Protein AF-A0A3E3E560-F1 (afdb_monomer)

Radius of gyration: 29.89 Å; Cα contacts (8 Å, |Δi|>4): 236; chains: 1; bounding box: 80×62×81 Å

Foldseek 3Di:
DDDDDDDDDDDDDDDDDDDDDDDDDDDPPPPPPPPPPDVVVPDPPWPWDKDKDFLVQEDEDPLQPDDDDPVLLQVLLVVCLVPNDPDAFEWEFDCPVVPNHGIYGLGDVSNSSSQVVCVVVVSHPRIHIHTYGYDQPDPLSSLVSSCVNCLPPDDDLVRLLSLLVSLVVNQVVCVVVVNHDPDDSLCVSCVSNVHHSVVNCCSVVVVPPPPDDDDPCPPQDVVNVVVVLVVVLVVLVVVLVVCVVVVHDSPVSVVVSVVSVPDDD

Structure (mmCIF, N/CA/C/O backbone):
data_AF-A0A3E3E560-F1
#
_entry.id   AF-A0A3E3E560-F1
#
loop_
_atom_site.group_PDB
_atom_site.id
_atom_site.type_symbol
_atom_site.label_atom_id
_atom_site.label_alt_id
_atom_site.label_comp_id
_atom_site.label_asym_id
_atom_site.label_entity_id
_atom_site.label_seq_id
_atom_site.pdbx_PDB_ins_code
_atom_site.Cartn_x
_atom_site.Cartn_y
_atom_site.Cartn_z
_atom_site.occupancy
_atom_site.B_iso_or_equiv
_atom_site.auth_seq_id
_atom_site.auth_comp_id
_atom_site.auth_asym_id
_atom_site.auth_atom_id
_atom_site.pdbx_PDB_model_num
ATOM 1 N N . MET A 1 1 ? -58.556 -25.669 -8.748 1.00 36.19 1 MET A N 1
ATOM 2 C CA . MET A 1 1 ? -57.793 -26.121 -9.934 1.00 36.19 1 MET A CA 1
ATOM 3 C C . MET A 1 1 ? -56.713 -25.068 -10.170 1.00 36.19 1 MET A C 1
ATOM 5 O O . MET A 1 1 ? -57.082 -23.922 -10.360 1.00 36.19 1 MET A O 1
ATOM 9 N N . GLN A 1 2 ? -55.494 -25.299 -9.657 1.00 31.42 2 GLN A N 1
ATOM 10 C CA . GLN A 1 2 ? -54.267 -25.603 -10.438 1.00 31.42 2 GLN A CA 1
ATOM 11 C C . GLN A 1 2 ? -53.987 -24.549 -11.530 1.00 31.42 2 GLN A C 1
ATOM 13 O O . GLN A 1 2 ? -54.843 -24.354 -12.377 1.00 31.42 2 GLN A O 1
ATOM 18 N N . GLY A 1 3 ? -52.856 -23.848 -11.630 1.00 30.12 3 GLY A N 1
ATOM 19 C CA . GLY A 1 3 ? -51.578 -23.794 -10.908 1.00 30.12 3 GLY A CA 1
ATOM 20 C C . GLY A 1 3 ? -50.850 -22.502 -11.348 1.00 30.12 3 GLY A C 1
ATOM 21 O O . GLY A 1 3 ? -51.147 -21.953 -12.403 1.00 30.12 3 GLY A O 1
ATOM 22 N N . SER A 1 4 ? -50.077 -21.865 -10.468 1.00 31.48 4 SER A N 1
ATOM 23 C CA . SER A 1 4 ? -48.600 -21.894 -10.483 1.00 31.48 4 SER A CA 1
ATOM 24 C C . SER A 1 4 ? -47.954 -21.154 -11.667 1.00 31.48 4 SER A C 1
ATOM 26 O O . SER A 1 4 ? -47.585 -21.753 -12.673 1.00 31.48 4 SER A O 1
ATOM 28 N N . THR A 1 5 ? -47.748 -19.846 -11.502 1.00 33.00 5 THR A N 1
ATOM 29 C CA . THR A 1 5 ? -46.935 -18.991 -12.380 1.00 33.00 5 THR A CA 1
ATOM 30 C C . THR A 1 5 ? -45.463 -19.101 -11.970 1.00 33.00 5 THR A C 1
ATOM 32 O O . THR A 1 5 ? -45.086 -18.655 -10.889 1.00 33.00 5 THR A O 1
ATOM 35 N N . SER A 1 6 ? -44.624 -19.703 -12.817 1.00 34.69 6 SER A N 1
ATOM 36 C CA . SER A 1 6 ? -43.163 -19.715 -12.663 1.00 34.69 6 SER A CA 1
ATOM 37 C C . SER A 1 6 ? -42.538 -18.885 -13.784 1.00 34.69 6 SER A C 1
ATOM 39 O O . SER A 1 6 ? -42.663 -19.213 -14.962 1.00 34.69 6 SER A O 1
ATOM 41 N N . LEU A 1 7 ? -41.909 -17.771 -13.405 1.00 31.75 7 LEU A N 1
ATOM 42 C CA . LEU A 1 7 ? -41.093 -16.916 -14.264 1.00 31.75 7 LEU A CA 1
ATOM 43 C C . LEU A 1 7 ? -39.698 -17.539 -14.376 1.00 31.75 7 LEU A C 1
ATOM 45 O O . LEU A 1 7 ? -38.938 -17.523 -13.409 1.00 31.75 7 LEU A O 1
ATOM 49 N N . HIS A 1 8 ? -39.360 -18.075 -15.550 1.00 32.44 8 HIS A N 1
ATOM 50 C CA . HIS A 1 8 ? -38.025 -18.594 -15.836 1.00 32.44 8 HIS A CA 1
ATOM 51 C C . HIS A 1 8 ? -37.263 -17.661 -16.788 1.00 32.44 8 HIS A C 1
ATOM 53 O O . HIS A 1 8 ? -37.732 -17.321 -17.873 1.00 32.44 8 HIS A O 1
ATOM 59 N N . LEU A 1 9 ? -36.073 -17.266 -16.327 1.00 30.25 9 LEU A N 1
ATOM 60 C CA . LEU A 1 9 ? -35.008 -16.520 -17.001 1.00 30.25 9 LEU A CA 1
ATOM 61 C C . LEU A 1 9 ? -34.819 -16.861 -18.493 1.00 30.25 9 LEU A C 1
ATOM 63 O O . LEU A 1 9 ? -34.522 -18.002 -18.847 1.00 30.25 9 LEU A O 1
ATOM 67 N N . ALA A 1 10 ? -34.816 -15.829 -19.339 1.00 30.22 10 ALA A N 1
ATOM 68 C CA . ALA A 1 10 ? -34.294 -15.887 -20.701 1.00 30.22 10 ALA A CA 1
ATOM 69 C C . ALA A 1 10 ? -32.760 -15.715 -20.701 1.00 30.22 10 ALA A C 1
ATOM 71 O O . ALA A 1 10 ? -32.241 -14.602 -20.627 1.00 30.22 10 ALA A O 1
ATOM 72 N N . SER A 1 11 ? -32.025 -16.826 -20.807 1.00 30.39 11 SER A N 1
ATOM 73 C CA . SER A 1 11 ? -30.596 -16.844 -21.148 1.00 30.39 11 SER A CA 1
ATOM 74 C C . SER A 1 11 ? -30.445 -16.880 -22.672 1.00 30.39 11 SER A C 1
ATOM 76 O O . SER A 1 11 ? -30.772 -17.876 -23.317 1.00 30.39 11 SER A O 1
ATOM 78 N N . HIS A 1 12 ? -29.964 -15.783 -23.260 1.00 32.25 12 HIS A N 1
ATOM 79 C CA . HIS A 1 12 ? -29.614 -15.707 -24.678 1.00 32.25 12 HIS A CA 1
ATOM 80 C C . HIS A 1 12 ? -28.293 -16.450 -24.931 1.00 32.25 12 HIS A C 1
ATOM 82 O O . HIS A 1 12 ? -27.208 -15.922 -24.694 1.00 32.25 12 HIS A O 1
ATOM 88 N N . LYS A 1 13 ? -28.386 -17.688 -25.431 1.00 33.06 13 LYS A N 1
ATOM 89 C CA . LYS A 1 13 ? -27.266 -18.415 -26.043 1.00 33.06 13 LYS A CA 1
ATOM 90 C C . LYS A 1 13 ? -27.151 -18.023 -27.516 1.00 33.06 13 LYS A C 1
ATOM 92 O O . LYS A 1 13 ? -28.025 -18.354 -28.313 1.00 33.06 13 LYS A O 1
ATOM 97 N N . TYR A 1 14 ? -26.051 -17.368 -27.876 1.00 27.47 14 TYR A N 1
ATOM 98 C CA . TYR A 1 14 ? -25.636 -17.213 -29.268 1.00 27.47 14 TYR A CA 1
ATOM 99 C C . TYR A 1 14 ? -25.258 -18.582 -29.846 1.00 27.47 14 TYR A C 1
ATOM 101 O O . TYR A 1 14 ? -24.390 -19.284 -29.329 1.00 27.47 14 TYR A O 1
ATOM 109 N N . ARG A 1 15 ? -25.958 -18.955 -30.917 1.00 28.66 15 ARG A N 1
ATOM 110 C CA . ARG A 1 15 ? -25.762 -20.151 -31.735 1.00 28.66 15 ARG A CA 1
ATOM 111 C C . ARG A 1 15 ? -25.060 -19.679 -33.008 1.00 28.66 15 ARG A C 1
ATOM 113 O O . ARG A 1 15 ? -25.686 -19.001 -33.814 1.00 28.66 15 ARG A O 1
ATOM 120 N N . VAL A 1 16 ? -23.774 -19.984 -33.165 1.00 32.62 16 VAL A N 1
ATOM 121 C CA . VAL A 1 16 ? -23.055 -19.775 -34.432 1.00 32.62 16 VAL A CA 1
ATOM 122 C C . VAL A 1 16 ? -22.823 -21.139 -35.071 1.00 32.62 16 VAL A C 1
ATOM 124 O O . VAL A 1 16 ? -22.370 -22.078 -34.418 1.00 32.62 16 VAL A O 1
ATOM 127 N N . LEU A 1 17 ? -23.253 -21.224 -36.327 1.00 30.61 17 LEU A N 1
ATOM 128 C CA . LEU A 1 17 ? -23.270 -22.385 -37.210 1.00 30.61 17 LEU A CA 1
ATOM 129 C C . LEU A 1 17 ? -21.846 -22.847 -37.557 1.00 30.61 17 LEU A C 1
ATOM 131 O O . LEU A 1 17 ? -20.961 -22.020 -37.765 1.00 30.61 17 LEU A O 1
ATOM 135 N N . ILE A 1 18 ? -21.654 -24.167 -37.642 1.00 30.58 18 ILE A N 1
ATOM 136 C CA . ILE A 1 18 ? -20.448 -24.812 -38.171 1.00 30.58 18 ILE A CA 1
ATOM 137 C C . ILE A 1 18 ? -20.821 -25.491 -39.493 1.00 30.58 18 ILE A C 1
ATOM 139 O O . ILE A 1 18 ? -21.517 -26.500 -39.494 1.00 30.58 18 ILE A O 1
ATOM 143 N N . GLU A 1 19 ? -20.292 -24.955 -40.585 1.00 30.78 19 GLU A N 1
ATOM 144 C CA . GLU A 1 19 ? -19.936 -25.641 -41.833 1.00 30.78 19 GLU A CA 1
ATOM 145 C C . GLU A 1 19 ? -18.496 -25.149 -42.085 1.00 30.78 19 GLU A C 1
ATOM 147 O O . GLU A 1 19 ? -18.230 -23.961 -41.945 1.00 30.78 19 GLU A O 1
ATOM 152 N N . GLY A 1 20 ? -17.441 -25.931 -42.281 1.00 28.14 20 GLY A N 1
ATOM 153 C CA . GLY A 1 20 ? -17.294 -27.227 -42.908 1.00 28.14 20 GLY A CA 1
ATOM 154 C C . GLY A 1 20 ? -16.193 -27.042 -43.949 1.00 28.14 20 GLY A C 1
ATOM 155 O O . GLY A 1 20 ? -16.509 -26.738 -45.084 1.00 28.14 20 GLY A O 1
ATOM 156 N N . GLU A 1 21 ? -14.914 -27.173 -43.579 1.00 31.19 21 GLU A N 1
ATOM 157 C CA . GLU A 1 21 ? -13.844 -27.388 -44.563 1.00 31.19 21 GLU A CA 1
ATOM 158 C C . GLU A 1 21 ? -12.616 -28.056 -43.928 1.00 31.19 21 GLU A C 1
ATOM 160 O O . GLU A 1 21 ? -12.136 -27.694 -42.852 1.00 31.19 21 GLU A O 1
ATOM 165 N N . ALA A 1 22 ? -12.172 -29.117 -44.594 1.00 31.83 22 ALA A N 1
ATOM 166 C CA . ALA A 1 22 ? -11.213 -30.093 -44.120 1.00 31.83 22 ALA A CA 1
ATOM 167 C C . ALA A 1 22 ? -9.766 -29.689 -44.432 1.00 31.83 22 ALA A C 1
ATOM 169 O O . ALA A 1 22 ? -9.456 -29.179 -45.503 1.00 31.83 22 ALA A O 1
ATOM 170 N N . GLY A 1 23 ? -8.859 -30.063 -43.526 1.00 33.84 23 GLY A N 1
ATOM 171 C CA . GLY A 1 23 ? -7.457 -30.308 -43.859 1.00 33.84 23 GLY A CA 1
ATOM 172 C C . GLY A 1 23 ? -6.477 -29.192 -43.508 1.00 33.84 23 GLY A C 1
ATOM 173 O O . GLY A 1 23 ? -6.061 -28.433 -44.374 1.00 33.84 23 GLY A O 1
ATOM 174 N N . LYS A 1 24 ? -5.986 -29.192 -42.261 1.00 35.19 24 LYS A N 1
ATOM 175 C CA . LYS A 1 24 ? -4.609 -28.797 -41.901 1.00 35.19 24 LYS A CA 1
ATOM 176 C C . LYS A 1 24 ? -4.242 -29.390 -40.533 1.00 35.19 24 LYS A C 1
ATOM 178 O O . LYS A 1 24 ? -5.003 -29.299 -39.577 1.00 35.19 24 LYS A O 1
ATOM 183 N N . LYS A 1 25 ? -3.087 -30.065 -40.483 1.00 33.38 25 LYS A N 1
ATOM 184 C CA . LYS A 1 25 ? -2.516 -30.772 -39.318 1.00 33.38 25 LYS A CA 1
ATOM 185 C C . LYS A 1 25 ? -2.401 -29.844 -38.092 1.00 33.38 25 LYS A C 1
ATOM 187 O O . LYS A 1 25 ? -2.046 -28.680 -38.279 1.00 33.38 25 LYS A O 1
ATOM 192 N N . PRO A 1 26 ? -2.603 -30.336 -36.854 1.00 32.12 26 PRO A N 1
ATOM 193 C CA . PRO A 1 26 ? -2.492 -29.494 -35.670 1.00 32.12 26 PRO A CA 1
ATOM 194 C C . PRO A 1 26 ? -1.026 -29.107 -35.440 1.00 32.12 26 PRO A C 1
ATOM 196 O O . PRO A 1 26 ? -0.176 -29.946 -35.139 1.00 32.12 26 PRO A O 1
ATOM 199 N N . GLN A 1 27 ? -0.724 -27.818 -35.602 1.00 32.56 27 GLN A N 1
ATOM 200 C CA . GLN A 1 27 ? 0.513 -27.233 -35.103 1.00 32.56 27 GLN A CA 1
ATOM 201 C C . GLN A 1 27 ? 0.431 -27.156 -33.579 1.00 32.56 27 GLN A C 1
ATOM 203 O O . GLN A 1 27 ? -0.545 -26.683 -33.002 1.00 32.56 27 GLN A O 1
ATOM 208 N N . ASN A 1 28 ? 1.480 -27.663 -32.944 1.00 30.98 28 ASN A N 1
ATOM 209 C CA . ASN A 1 28 ? 1.675 -27.722 -31.507 1.00 30.98 28 ASN A CA 1
ATOM 210 C C . ASN A 1 28 ? 1.868 -26.294 -30.963 1.00 30.98 28 ASN A C 1
ATOM 212 O O . ASN A 1 28 ? 2.991 -25.796 -30.864 1.00 30.98 28 ASN A O 1
ATOM 216 N N . ILE A 1 29 ? 0.763 -25.602 -30.675 1.00 34.56 29 ILE A N 1
ATOM 217 C CA . ILE A 1 29 ? 0.784 -24.318 -29.976 1.00 34.56 29 ILE A CA 1
ATOM 218 C C . ILE A 1 29 ? 1.111 -24.635 -28.520 1.00 34.56 29 ILE A C 1
ATOM 220 O O . ILE A 1 29 ? 0.240 -24.963 -27.718 1.00 34.56 29 ILE A O 1
ATOM 224 N N . LYS A 1 30 ? 2.403 -24.557 -28.187 1.00 32.31 30 LYS A N 1
ATOM 225 C CA . LYS A 1 30 ? 2.855 -24.435 -26.803 1.00 32.31 30 LYS A CA 1
ATOM 226 C C . LYS A 1 30 ? 2.217 -23.175 -26.235 1.00 32.31 30 LYS A C 1
ATOM 228 O O . LYS A 1 30 ? 2.699 -22.066 -26.462 1.00 32.31 30 LYS A O 1
ATOM 233 N N . GLU A 1 31 ? 1.120 -23.369 -25.520 1.00 30.44 31 GLU A N 1
ATOM 234 C CA . GLU A 1 31 ? 0.512 -22.389 -24.641 1.00 30.44 31 GLU A CA 1
ATOM 235 C C . GLU A 1 31 ? 1.613 -21.935 -23.670 1.00 30.44 31 GLU A C 1
ATOM 237 O O . GLU A 1 31 ? 1.960 -22.628 -22.712 1.00 30.44 31 GLU A O 1
ATOM 242 N N . LYS A 1 32 ? 2.254 -20.794 -23.960 1.00 35.16 32 LYS A N 1
ATOM 243 C CA . LYS A 1 32 ? 3.094 -20.089 -22.991 1.00 35.16 32 LYS A CA 1
ATOM 244 C C . LYS A 1 32 ? 2.152 -19.583 -21.904 1.00 35.16 32 LYS A C 1
ATOM 246 O O . LYS A 1 32 ? 1.764 -18.418 -21.889 1.00 35.16 32 LYS A O 1
ATOM 251 N N . ARG A 1 33 ? 1.781 -20.473 -20.985 1.00 33.19 33 ARG A N 1
ATOM 252 C CA . ARG A 1 33 ? 1.324 -20.090 -19.657 1.00 33.19 33 ARG A CA 1
ATOM 253 C C . ARG A 1 33 ? 2.495 -19.363 -19.019 1.00 33.19 33 ARG A C 1
ATOM 255 O O . ARG A 1 33 ? 3.418 -19.983 -18.500 1.00 33.19 33 ARG A O 1
ATOM 262 N N . THR A 1 34 ? 2.491 -18.039 -19.115 1.00 32.12 34 THR A N 1
ATOM 263 C CA . THR A 1 34 ? 3.270 -17.197 -18.217 1.00 32.12 34 THR A CA 1
ATOM 264 C C . THR A 1 34 ? 2.763 -17.516 -16.823 1.00 32.12 34 THR A C 1
ATOM 266 O O . THR A 1 34 ? 1.714 -17.030 -16.402 1.00 32.12 34 THR A O 1
ATOM 269 N N . ILE A 1 35 ? 3.472 -18.404 -16.133 1.00 36.09 35 ILE A N 1
ATOM 270 C CA . ILE A 1 35 ? 3.228 -18.684 -14.731 1.00 36.09 35 ILE A CA 1
ATOM 271 C C . ILE A 1 35 ? 3.605 -17.390 -14.009 1.00 36.09 35 ILE A C 1
ATOM 273 O O . ILE A 1 35 ? 4.781 -17.114 -13.777 1.00 36.09 35 ILE A O 1
ATOM 277 N N . LYS A 1 36 ? 2.612 -16.546 -13.710 1.00 40.94 36 LYS A N 1
ATOM 278 C CA . LYS A 1 36 ? 2.740 -15.493 -12.700 1.00 40.94 36 LYS A CA 1
ATOM 279 C C . LYS A 1 36 ? 2.909 -16.195 -11.350 1.00 40.94 36 LYS A C 1
ATOM 281 O O . LYS A 1 36 ? 1.967 -16.293 -10.577 1.00 40.94 36 LYS A O 1
ATOM 286 N N . MET A 1 37 ? 4.105 -16.714 -11.084 1.00 37.06 37 MET A N 1
ATOM 287 C CA . MET A 1 37 ? 4.515 -17.070 -9.732 1.00 37.06 37 MET A CA 1
ATOM 288 C C . MET A 1 37 ? 4.760 -15.749 -9.003 1.00 37.06 37 MET A C 1
ATOM 290 O O . MET A 1 37 ? 5.830 -15.153 -9.129 1.00 37.06 37 MET A O 1
ATOM 294 N N . SER A 1 38 ? 3.755 -15.241 -8.289 1.00 46.94 38 SER A N 1
ATOM 295 C CA . SER A 1 38 ? 4.063 -14.398 -7.137 1.00 46.94 38 SER A CA 1
ATOM 296 C C . SER A 1 38 ? 4.619 -15.316 -6.047 1.00 46.94 38 SER A C 1
ATOM 298 O O . SER A 1 38 ? 4.190 -16.465 -5.920 1.00 46.94 38 SER A O 1
ATOM 300 N N . LEU A 1 39 ? 5.581 -14.827 -5.264 1.00 42.56 39 LEU A N 1
ATOM 301 C CA . LEU A 1 39 ? 6.088 -15.548 -4.094 1.00 42.56 39 LEU A CA 1
ATOM 302 C C . LEU A 1 39 ? 4.939 -15.884 -3.115 1.00 42.56 39 LEU A C 1
ATOM 304 O O . LEU A 1 39 ? 4.969 -16.927 -2.463 1.00 42.56 39 LEU A O 1
ATOM 308 N N . LEU A 1 40 ? 3.872 -15.072 -3.117 1.00 45.28 40 LEU A N 1
ATOM 309 C CA . LEU A 1 40 ? 2.645 -15.299 -2.353 1.00 45.28 40 LEU A CA 1
ATOM 310 C C . LEU A 1 40 ? 1.845 -16.542 -2.771 1.00 45.28 40 LEU A C 1
ATOM 312 O O . LEU A 1 40 ? 1.181 -17.115 -1.916 1.00 45.28 40 LEU A O 1
ATOM 316 N N . SER A 1 41 ? 1.910 -17.016 -4.023 1.00 40.62 41 SER A N 1
ATOM 317 C CA . SER A 1 41 ? 1.235 -18.280 -4.385 1.00 40.62 41 SER A CA 1
ATOM 318 C C . SER A 1 41 ? 1.848 -19.503 -3.694 1.00 40.62 41 SER A C 1
ATOM 320 O O . SER A 1 41 ? 1.237 -20.567 -3.705 1.00 40.62 41 SER A O 1
ATOM 322 N N . SER A 1 42 ? 3.040 -19.361 -3.101 1.00 37.03 42 SER A N 1
ATOM 323 C CA . SER A 1 42 ? 3.723 -20.423 -2.354 1.00 37.03 42 SER A CA 1
ATOM 324 C C . SER A 1 42 ? 3.640 -20.283 -0.832 1.00 37.03 42 SER A C 1
ATOM 326 O O . SER A 1 42 ? 4.146 -21.152 -0.126 1.00 37.03 42 SER A O 1
ATOM 328 N N . MET A 1 43 ? 2.992 -19.235 -0.313 1.00 42.84 43 MET A N 1
ATOM 329 C CA . MET A 1 43 ? 2.706 -19.154 1.117 1.00 42.84 43 MET A CA 1
ATOM 330 C C . MET A 1 43 ? 1.436 -19.949 1.402 1.00 42.84 43 MET A C 1
ATOM 332 O O . MET A 1 43 ? 0.410 -19.756 0.749 1.00 42.84 43 MET A O 1
ATOM 336 N N . SER A 1 44 ? 1.543 -20.893 2.339 1.00 44.34 44 SER A N 1
ATOM 337 C CA . SER A 1 44 ? 0.436 -21.672 2.888 1.00 44.34 44 SER A CA 1
ATOM 338 C C . SER A 1 44 ? -0.804 -20.807 3.053 1.00 44.34 44 SER A C 1
ATOM 340 O O . SER A 1 44 ? -0.688 -19.657 3.461 1.00 44.34 44 SER A O 1
ATOM 342 N N . SER A 1 45 ? -1.979 -21.363 2.768 1.00 48.38 45 SER A N 1
ATOM 343 C CA . SER A 1 45 ? -3.282 -20.777 3.078 1.00 48.38 45 SER A CA 1
ATOM 344 C C . SER A 1 45 ? -3.364 -20.394 4.561 1.00 48.38 45 SER A C 1
ATOM 346 O O . SER A 1 45 ? -3.815 -21.183 5.391 1.00 48.38 45 SER A O 1
ATOM 348 N N . GLY A 1 46 ? -2.862 -19.201 4.877 1.00 55.97 46 GLY A N 1
ATOM 349 C CA . GLY A 1 46 ? -2.860 -18.606 6.199 1.00 55.97 46 GLY A CA 1
ATOM 350 C C . GLY A 1 46 ? -4.280 -18.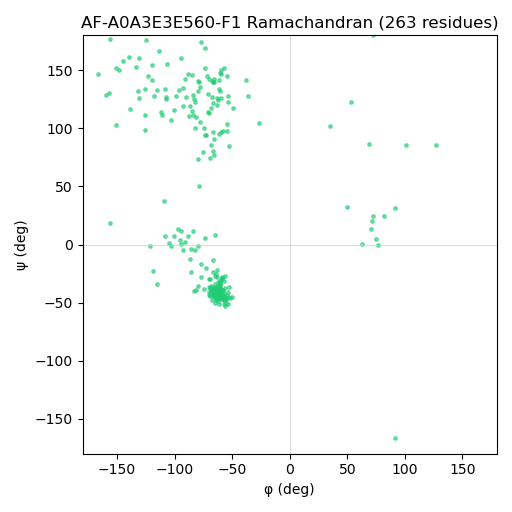446 6.698 1.00 55.97 46 GLY A C 1
ATOM 351 O O . GLY A 1 46 ? -5.218 -18.302 5.903 1.00 55.97 46 GLY A O 1
ATOM 352 N N . ARG A 1 47 ? -4.465 -18.504 8.016 1.00 68.06 47 ARG A N 1
ATOM 353 C CA . ARG A 1 47 ? -5.797 -18.439 8.629 1.00 68.06 47 ARG A CA 1
ATOM 354 C C . ARG A 1 47 ? -6.307 -17.003 8.581 1.00 68.06 47 ARG A C 1
ATOM 356 O O . ARG A 1 47 ? -6.279 -16.294 9.579 1.00 68.06 47 ARG A O 1
ATOM 363 N N . LYS A 1 48 ? -6.814 -16.584 7.420 1.00 88.69 48 LYS A N 1
ATOM 364 C CA . LYS A 1 48 ? -7.567 -15.336 7.304 1.00 88.69 48 LYS A CA 1
ATOM 365 C C . LYS A 1 48 ? -8.831 -15.453 8.140 1.00 88.69 48 LYS A C 1
ATOM 367 O O . LYS A 1 48 ? -9.654 -16.336 7.893 1.00 88.69 48 LYS A O 1
ATOM 372 N N . ARG A 1 49 ? -8.983 -14.572 9.125 1.00 94.81 49 ARG A N 1
ATOM 373 C CA . ARG A 1 49 ? -10.168 -14.534 9.988 1.00 94.81 49 ARG A CA 1
ATOM 374 C C . ARG A 1 49 ? -10.694 -13.115 10.110 1.00 94.81 49 ARG A C 1
ATOM 376 O O . ARG A 1 49 ? -9.929 -12.195 10.376 1.00 94.81 49 ARG A O 1
ATOM 383 N N . ASN A 1 50 ? -11.999 -12.960 9.934 1.00 97.25 50 ASN A N 1
ATOM 384 C CA . ASN A 1 50 ? -12.677 -11.683 10.111 1.00 97.25 50 ASN A CA 1
ATOM 385 C C . ASN A 1 50 ? -13.140 -11.567 11.560 1.00 97.25 50 ASN A C 1
ATOM 387 O O . ASN A 1 50 ? -13.808 -12.474 12.056 1.00 97.25 50 ASN A O 1
ATOM 391 N N . VAL A 1 51 ? -12.781 -10.476 12.229 1.00 97.44 51 VAL A N 1
ATOM 392 C CA . VAL A 1 51 ? -13.173 -10.195 13.613 1.00 97.44 51 VAL A CA 1
ATOM 393 C C . VAL A 1 51 ? -13.407 -8.703 13.813 1.00 97.44 51 VAL A C 1
ATOM 395 O O . VAL A 1 51 ? -12.877 -7.877 13.072 1.00 97.44 51 VAL A O 1
ATOM 398 N N . THR A 1 52 ? -14.172 -8.368 14.843 1.00 98.19 52 THR A N 1
ATOM 399 C CA . THR A 1 52 ? -14.287 -7.003 15.355 1.00 98.19 52 THR A CA 1
ATOM 400 C C . THR A 1 52 ? -13.370 -6.872 16.567 1.00 98.19 52 THR A C 1
ATOM 402 O O . THR A 1 52 ? -13.420 -7.707 17.471 1.00 98.19 52 THR A O 1
ATOM 405 N N . ILE A 1 53 ? -12.514 -5.856 16.561 1.00 97.94 53 ILE A N 1
ATOM 406 C CA . ILE A 1 53 ? -11.576 -5.513 17.642 1.00 97.94 53 ILE A CA 1
ATOM 407 C C . ILE A 1 53 ? -11.807 -4.062 18.071 1.00 97.94 53 ILE A C 1
ATOM 409 O O . ILE A 1 53 ? -12.627 -3.378 17.459 1.00 97.94 53 ILE A O 1
ATOM 413 N N . ASN A 1 54 ? -11.105 -3.579 19.096 1.00 98.31 54 ASN A N 1
ATOM 414 C CA . ASN A 1 54 ? -11.111 -2.156 19.419 1.00 98.31 54 ASN A CA 1
ATOM 415 C C . ASN A 1 54 ? -9.969 -1.434 18.682 1.00 98.31 54 ASN A C 1
ATOM 417 O O . ASN A 1 54 ? -8.877 -1.985 18.541 1.00 98.31 54 ASN A O 1
ATOM 421 N N . VAL A 1 55 ? -10.201 -0.205 18.210 1.00 97.88 55 VAL A N 1
ATOM 422 C CA . VAL A 1 55 ? -9.143 0.640 17.623 1.00 97.88 55 VAL A CA 1
ATOM 423 C C . VAL A 1 55 ? -7.990 0.912 18.592 1.00 97.88 55 VAL A C 1
ATOM 425 O O . VAL A 1 55 ? -6.858 1.063 18.146 1.00 97.88 55 VAL A O 1
ATOM 428 N N . GLU A 1 56 ? -8.237 0.926 19.901 1.00 97.00 56 GLU A N 1
ATOM 429 C CA . GLU A 1 56 ? -7.202 1.115 20.922 1.00 97.00 56 GLU A CA 1
ATOM 430 C C . GLU A 1 56 ? -6.162 -0.014 20.922 1.00 97.00 56 GLU A C 1
ATOM 432 O O . GLU A 1 56 ? -4.996 0.245 21.214 1.00 97.00 56 GLU A O 1
ATOM 437 N N . ASP A 1 57 ? -6.545 -1.225 20.496 1.00 97.50 57 ASP A N 1
ATOM 438 C CA . ASP A 1 57 ? -5.663 -2.396 20.400 1.00 97.50 57 ASP A CA 1
ATOM 439 C C . ASP A 1 57 ? -4.774 -2.382 19.142 1.00 97.50 57 ASP A C 1
ATOM 441 O O . ASP A 1 57 ? -4.002 -3.323 18.914 1.00 97.50 57 ASP A O 1
ATOM 445 N N . VAL A 1 58 ? -4.907 -1.367 18.281 1.00 98.12 58 VAL A N 1
ATOM 446 C CA . VAL A 1 58 ? -4.299 -1.322 16.946 1.00 98.12 58 VAL A CA 1
ATOM 447 C C . VAL A 1 58 ? -3.154 -0.317 16.885 1.00 98.12 58 VAL A C 1
ATOM 449 O O . VAL A 1 58 ? -3.266 0.837 17.292 1.00 98.12 58 VAL A O 1
ATOM 452 N N . ARG A 1 59 ? -2.037 -0.744 16.299 1.00 97.00 59 ARG A N 1
ATOM 453 C CA . ARG A 1 59 ? -0.906 0.104 15.928 1.00 97.00 59 ARG A CA 1
ATOM 454 C C . ARG A 1 59 ? -1.001 0.525 14.460 1.00 97.00 59 ARG A C 1
ATOM 456 O O . ARG A 1 59 ? -1.174 -0.338 13.587 1.00 97.00 59 ARG A O 1
ATOM 463 N N . PRO A 1 60 ? -0.800 1.821 14.160 1.00 96.19 60 PRO A N 1
ATOM 464 C CA . PRO A 1 60 ? -0.394 2.258 12.831 1.00 96.19 60 PRO A CA 1
ATOM 465 C C . PRO A 1 60 ? 0.903 1.572 12.411 1.00 96.19 60 PRO A C 1
ATOM 467 O O . PRO A 1 60 ? 1.739 1.230 13.245 1.00 96.19 60 PRO A O 1
ATOM 470 N N . ASN A 1 61 ? 1.075 1.402 11.108 1.00 96.06 61 ASN A N 1
ATOM 471 C CA . ASN A 1 61 ? 2.292 0.829 10.564 1.00 96.06 61 ASN A CA 1
ATOM 472 C C . ASN A 1 61 ? 3.286 1.935 10.216 1.00 96.06 61 ASN A C 1
ATOM 474 O O . ASN A 1 61 ? 3.008 2.761 9.348 1.00 96.06 61 ASN A O 1
ATOM 478 N N . GLU A 1 62 ? 4.457 1.934 10.848 1.00 93.56 62 GLU A N 1
ATOM 479 C CA . GLU A 1 62 ? 5.502 2.939 10.609 1.00 93.56 62 GLU A CA 1
ATOM 480 C C . GLU A 1 62 ? 6.047 2.916 9.173 1.00 93.56 62 GLU A C 1
ATOM 482 O O . GLU A 1 62 ? 6.581 3.914 8.690 1.00 93.56 62 GLU A O 1
ATOM 487 N N . ARG A 1 63 ? 5.903 1.788 8.466 1.00 93.75 63 ARG A N 1
ATOM 488 C CA . ARG A 1 63 ? 6.306 1.634 7.063 1.00 93.75 63 ARG A CA 1
ATOM 489 C C . ARG A 1 63 ? 5.235 2.086 6.078 1.00 93.75 63 ARG A C 1
ATOM 491 O O . ARG A 1 63 ? 5.492 2.072 4.876 1.00 93.75 63 ARG A O 1
ATOM 498 N N . ASN A 1 64 ? 4.053 2.494 6.536 1.00 94.31 64 ASN A N 1
ATOM 499 C CA . ASN A 1 64 ? 3.032 3.006 5.639 1.00 94.31 64 ASN A CA 1
ATOM 500 C C . ASN A 1 64 ? 3.458 4.363 5.045 1.00 94.31 64 ASN A C 1
ATOM 502 O O . ASN A 1 64 ? 3.630 5.349 5.758 1.00 94.31 64 ASN A O 1
ATOM 506 N N . CYS A 1 65 ? 3.611 4.424 3.720 1.00 91.69 65 CYS A N 1
ATOM 507 C CA . CYS A 1 65 ? 4.006 5.642 3.012 1.00 91.69 65 CYS A CA 1
ATOM 508 C C . CYS A 1 65 ? 2.846 6.499 2.494 1.00 91.69 65 CYS A C 1
ATOM 510 O O . CYS A 1 65 ? 3.109 7.556 1.909 1.00 91.69 65 CYS A O 1
ATOM 512 N N . TYR A 1 66 ? 1.600 6.040 2.627 1.00 93.50 66 TYR A N 1
ATOM 513 C CA . TYR A 1 66 ? 0.438 6.728 2.073 1.00 93.50 66 TYR A CA 1
ATOM 514 C C . TYR A 1 66 ? 0.032 7.916 2.946 1.00 93.50 66 TYR A C 1
ATOM 516 O O . TYR A 1 66 ? -0.067 7.811 4.167 1.00 93.50 66 TYR A O 1
ATOM 524 N N . THR A 1 67 ? -0.257 9.042 2.299 1.00 91.19 67 THR A N 1
ATOM 525 C CA . THR A 1 67 ? -0.805 10.226 2.966 1.00 91.19 67 THR A CA 1
ATOM 526 C C . THR A 1 67 ? -2.326 10.115 3.081 1.00 91.19 67 THR A C 1
ATOM 528 O O . THR A 1 67 ? -3.007 9.565 2.203 1.00 91.19 67 THR A O 1
ATOM 531 N N . PHE A 1 68 ? -2.862 10.645 4.179 1.00 91.19 68 PHE A N 1
ATOM 532 C CA . PHE A 1 68 ? -4.285 10.648 4.490 1.00 91.19 68 PHE A CA 1
ATOM 533 C C . PHE A 1 68 ? -4.744 12.079 4.761 1.00 91.19 68 PHE A C 1
ATOM 535 O O . PHE A 1 68 ? -4.556 12.589 5.863 1.00 91.19 68 PHE A O 1
ATOM 542 N N . GLU A 1 69 ? -5.333 12.713 3.748 1.00 91.88 69 GLU A N 1
ATOM 543 C CA . GLU A 1 69 ? -5.819 14.090 3.862 1.00 91.88 69 GLU A CA 1
ATOM 544 C C . GLU A 1 69 ? -6.984 14.194 4.865 1.00 91.88 69 GLU A C 1
ATOM 546 O O . GLU A 1 69 ? -7.861 13.316 4.866 1.00 91.88 69 GLU A O 1
ATOM 551 N N . PRO A 1 70 ? -7.044 15.251 5.695 1.00 93.06 70 PRO A N 1
ATOM 552 C CA . PRO A 1 70 ? -8.101 15.426 6.690 1.00 93.06 70 PRO A CA 1
ATOM 553 C C . PRO A 1 70 ? -9.512 15.352 6.099 1.00 93.06 70 PRO A C 1
ATOM 555 O O . PRO A 1 70 ? -10.378 14.691 6.665 1.00 93.06 70 PRO A O 1
ATOM 558 N N . GLU A 1 71 ? -9.742 15.943 4.924 1.00 94.00 71 GLU A N 1
ATOM 559 C CA . GLU A 1 71 ? -11.050 15.961 4.263 1.00 94.00 71 GLU A CA 1
ATOM 560 C C . GLU A 1 71 ? -11.498 14.552 3.850 1.00 94.00 71 GLU A C 1
ATOM 562 O O . GLU A 1 71 ? -12.679 14.210 3.966 1.00 94.00 71 GLU A O 1
ATOM 567 N N . MET A 1 72 ? -10.553 13.709 3.409 1.00 93.06 72 MET A N 1
ATOM 568 C CA . MET A 1 72 ? -10.814 12.297 3.111 1.00 93.06 72 MET A CA 1
ATOM 569 C C . MET A 1 72 ? -11.241 11.559 4.380 1.00 93.06 72 MET A C 1
ATOM 571 O O . MET A 1 72 ? -12.203 10.790 4.343 1.00 93.06 72 MET A O 1
ATOM 575 N N . ILE A 1 73 ? -10.539 11.791 5.493 1.00 96.81 73 ILE A N 1
ATOM 576 C CA . ILE A 1 73 ? -10.859 11.164 6.777 1.00 96.81 73 ILE A CA 1
ATOM 577 C C . ILE A 1 73 ? -12.233 11.619 7.264 1.00 96.81 73 ILE A C 1
ATOM 579 O O . ILE A 1 73 ? -13.062 10.766 7.559 1.00 96.81 73 ILE A O 1
ATOM 583 N N . SER A 1 74 ? -12.532 12.920 7.253 1.00 95.19 74 SER A N 1
ATOM 584 C CA . SER A 1 74 ? -13.843 13.441 7.657 1.00 95.19 74 SER A CA 1
ATOM 585 C C . SER A 1 74 ? -14.983 12.883 6.801 1.00 95.19 74 SER A C 1
ATOM 587 O O . SER A 1 74 ? -16.020 12.483 7.331 1.00 95.19 74 SER A O 1
ATOM 589 N N . SER A 1 75 ? -14.796 12.803 5.479 1.00 96.38 75 SER A N 1
ATOM 590 C CA . SER A 1 75 ? -15.784 12.199 4.577 1.00 96.38 75 SER A CA 1
ATOM 591 C C . SER A 1 75 ? -16.028 10.723 4.910 1.00 96.38 75 SER A C 1
ATOM 593 O O . SER A 1 75 ? -17.177 10.273 4.970 1.00 96.38 75 SER A O 1
ATOM 595 N N . LEU A 1 76 ? -14.957 9.977 5.191 1.00 97.00 76 LEU A N 1
ATOM 596 C CA . LEU A 1 76 ? -15.044 8.574 5.570 1.00 97.00 76 LEU A CA 1
ATOM 597 C C . LEU A 1 76 ? -15.696 8.387 6.947 1.00 97.00 76 LEU A C 1
ATOM 599 O O . LEU A 1 76 ? -16.532 7.497 7.084 1.00 97.00 76 LEU A O 1
ATOM 603 N N . SER A 1 77 ? -15.403 9.246 7.927 1.00 97.62 77 SER A N 1
ATOM 604 C CA . SER A 1 77 ? -16.062 9.259 9.241 1.00 97.62 77 SER A CA 1
ATOM 605 C C . SER A 1 77 ? -17.573 9.433 9.102 1.00 97.62 77 SER A C 1
ATOM 607 O O . SER A 1 77 ? -18.339 8.652 9.661 1.00 97.62 77 SER A O 1
ATOM 609 N N . LEU A 1 78 ? -18.029 10.392 8.286 1.00 97.25 78 LEU A N 1
ATOM 610 C CA . LEU A 1 78 ? -19.461 10.590 8.023 1.00 97.25 78 LEU A CA 1
ATOM 611 C C . LEU A 1 78 ? -20.103 9.361 7.367 1.00 97.25 78 LEU A C 1
ATOM 613 O O . LEU A 1 78 ? -21.226 8.986 7.714 1.00 97.25 78 LEU A O 1
ATOM 617 N N . SER A 1 79 ? -19.394 8.714 6.438 1.00 98.12 79 SER A N 1
ATOM 618 C CA . SER A 1 79 ? -19.860 7.474 5.817 1.00 98.12 79 SER A CA 1
ATOM 619 C C . SER A 1 79 ? -19.970 6.335 6.832 1.00 98.12 79 SER A C 1
ATOM 621 O O . SER A 1 79 ? -20.988 5.647 6.847 1.00 98.12 79 SER A O 1
ATOM 623 N N . ILE A 1 80 ? -18.963 6.147 7.690 1.00 98.12 80 ILE A N 1
ATOM 624 C CA . ILE A 1 80 ? -18.955 5.107 8.730 1.00 98.12 80 ILE A CA 1
ATOM 625 C C . ILE A 1 80 ? -20.063 5.362 9.751 1.00 98.12 80 ILE A C 1
ATOM 627 O O . ILE A 1 80 ? -20.813 4.449 10.072 1.00 98.12 80 ILE A O 1
ATOM 631 N N . LYS A 1 81 ? -20.252 6.607 10.192 1.00 97.19 81 LYS A N 1
ATOM 632 C CA . LYS A 1 81 ? -21.347 6.975 11.098 1.00 97.19 81 LYS A CA 1
ATOM 633 C C . LYS A 1 81 ? -22.721 6.639 10.512 1.00 97.19 81 LYS A C 1
ATOM 635 O O . LYS A 1 81 ? -23.618 6.213 11.232 1.00 97.19 81 LYS A O 1
ATOM 640 N N . LYS A 1 82 ? -22.901 6.843 9.203 1.00 97.81 82 LYS A N 1
ATOM 641 C CA . LYS A 1 82 ? -24.191 6.637 8.532 1.00 97.81 82 LYS A CA 1
ATOM 642 C C . LYS A 1 82 ? -24.461 5.180 8.151 1.00 97.81 82 LYS A C 1
ATOM 644 O O . LYS A 1 82 ? -25.605 4.743 8.230 1.00 97.81 82 LYS A O 1
ATOM 649 N N . TYR A 1 83 ? -23.446 4.459 7.684 1.00 97.81 83 TYR A N 1
ATOM 650 C CA . TYR A 1 83 ? -23.606 3.141 7.056 1.00 97.81 83 TYR A CA 1
ATOM 651 C C . TYR A 1 83 ? -22.836 2.021 7.763 1.00 97.81 83 TYR A C 1
ATOM 653 O O . TYR A 1 83 ? -22.908 0.870 7.339 1.00 97.81 83 TYR A O 1
ATOM 661 N N . GLY A 1 84 ? -22.100 2.341 8.825 1.00 97.00 84 GLY A N 1
ATOM 662 C CA . GLY A 1 84 ? -21.126 1.448 9.431 1.00 97.00 84 GLY A CA 1
ATOM 663 C C . GLY A 1 84 ? -19.871 1.275 8.572 1.00 97.00 84 GLY A C 1
ATOM 664 O O . GLY A 1 84 ? -19.719 1.833 7.479 1.00 97.00 84 GLY A O 1
ATOM 665 N N . GLN A 1 85 ? -18.943 0.468 9.076 1.00 97.50 85 GLN A N 1
ATOM 666 C CA . GLN A 1 85 ? -17.752 0.074 8.336 1.00 97.50 85 GLN A CA 1
ATOM 667 C C . GLN A 1 85 ? -18.097 -1.029 7.320 1.00 97.50 85 GLN A C 1
ATOM 669 O O . GLN A 1 85 ? -18.272 -2.187 7.693 1.00 97.50 85 GLN A O 1
ATOM 674 N N . LEU A 1 86 ? -18.155 -0.671 6.034 1.00 95.25 86 LEU A N 1
ATOM 675 C CA . LEU A 1 86 ? -18.557 -1.587 4.953 1.00 95.25 86 LEU A CA 1
ATOM 676 C C . LEU A 1 86 ? -17.473 -2.586 4.532 1.00 95.25 86 LEU A C 1
ATOM 678 O O . LEU A 1 86 ? -17.781 -3.670 4.055 1.00 95.25 86 LEU A O 1
ATOM 682 N N . GLU A 1 87 ? -16.209 -2.214 4.701 1.00 94.56 87 GLU A N 1
ATOM 683 C CA . GLU A 1 87 ? -15.065 -3.018 4.282 1.00 94.56 87 GLU A CA 1
ATOM 684 C C . GLU A 1 87 ? -14.158 -3.275 5.488 1.00 94.56 87 GLU A C 1
ATOM 686 O O . GLU A 1 87 ? -13.928 -2.362 6.292 1.00 94.56 87 GLU A O 1
ATOM 691 N N . ASN A 1 88 ? -13.532 -4.449 5.565 1.00 97.31 88 ASN A N 1
ATOM 692 C CA . ASN A 1 88 ? -12.580 -4.786 6.631 1.00 97.31 88 ASN A CA 1
ATOM 693 C C . ASN A 1 88 ? -11.200 -4.162 6.393 1.00 97.31 88 ASN A C 1
ATOM 695 O O . ASN A 1 88 ? -10.705 -4.148 5.261 1.00 97.31 88 ASN A O 1
ATOM 699 N N . ALA A 1 89 ? -10.562 -3.663 7.450 1.00 97.81 89 ALA A N 1
ATOM 700 C CA . ALA A 1 89 ? -9.127 -3.386 7.423 1.00 97.81 89 ALA A CA 1
ATOM 701 C C . ALA A 1 89 ? -8.321 -4.697 7.470 1.00 97.81 89 ALA A C 1
ATOM 703 O O . ALA A 1 89 ? -8.885 -5.761 7.717 1.00 97.81 89 ALA A O 1
ATOM 704 N N . THR A 1 90 ? -7.014 -4.633 7.231 1.00 98.19 90 THR A N 1
ATOM 705 C CA . THR A 1 90 ? -6.124 -5.805 7.258 1.00 98.19 90 THR A CA 1
ATOM 706 C C . THR A 1 90 ? -5.095 -5.596 8.360 1.00 98.19 90 THR A C 1
ATOM 708 O O . THR A 1 90 ? -4.439 -4.554 8.379 1.00 98.19 90 THR A O 1
ATOM 711 N N . VAL A 1 91 ? -4.943 -6.561 9.270 1.00 98.19 91 VAL A N 1
ATOM 712 C CA . VAL A 1 91 ? -3.991 -6.490 10.395 1.00 98.19 91 VAL A CA 1
ATOM 713 C C . VAL A 1 91 ? -3.295 -7.831 10.627 1.00 98.19 91 VAL A C 1
ATOM 715 O O . VAL A 1 91 ? -3.820 -8.869 10.230 1.00 98.19 91 VAL A O 1
ATOM 718 N N . TYR A 1 92 ? -2.166 -7.836 11.331 1.00 97.44 92 TYR A N 1
ATOM 719 C CA . TYR A 1 92 ? -1.604 -9.050 11.937 1.00 97.44 92 TYR A CA 1
ATOM 720 C C . TYR A 1 92 ? -1.506 -8.914 13.461 1.00 97.44 92 TYR A C 1
ATOM 722 O O . TYR A 1 92 ? -1.439 -7.802 13.984 1.00 97.44 92 TYR A O 1
ATOM 730 N N . GLU A 1 93 ? -1.522 -10.044 14.173 1.00 96.06 93 GLU A N 1
ATOM 731 C CA . GLU A 1 93 ? -1.322 -10.090 15.629 1.00 96.06 93 GLU A CA 1
ATOM 732 C C . GLU A 1 93 ? 0.168 -10.002 15.985 1.00 96.06 93 GLU A C 1
ATOM 734 O O . GLU A 1 93 ? 0.998 -10.730 15.434 1.00 96.06 93 GLU A O 1
ATOM 739 N N . ASP A 1 94 ? 0.500 -9.127 16.931 1.00 94.50 94 ASP A N 1
ATOM 740 C CA . ASP A 1 94 ? 1.834 -8.975 17.494 1.00 94.50 94 ASP A CA 1
ATOM 741 C C . ASP A 1 94 ? 1.781 -8.480 18.941 1.00 94.50 94 ASP A C 1
ATOM 743 O O . ASP A 1 94 ? 1.588 -7.292 19.198 1.00 94.50 94 ASP A O 1
ATOM 747 N N . ASP A 1 95 ? 1.991 -9.404 19.874 1.00 90.06 95 ASP A N 1
ATOM 748 C CA . ASP A 1 95 ? 2.036 -9.131 21.314 1.00 90.06 95 ASP A CA 1
ATOM 749 C C . ASP A 1 95 ? 3.480 -8.916 21.819 1.00 90.06 95 ASP A C 1
ATOM 751 O O . ASP A 1 95 ? 3.712 -8.765 23.015 1.00 90.06 95 ASP A O 1
ATOM 755 N N . THR A 1 96 ? 4.487 -8.918 20.932 1.00 90.56 96 THR A N 1
ATOM 756 C CA . THR A 1 96 ? 5.907 -8.902 21.345 1.00 90.56 96 THR A CA 1
ATOM 757 C C . THR A 1 96 ? 6.415 -7.532 21.794 1.00 90.56 96 THR A C 1
ATOM 759 O O . THR A 1 96 ? 7.451 -7.453 22.453 1.00 90.56 96 THR A O 1
ATOM 762 N N . LEU A 1 97 ? 5.693 -6.457 21.465 1.00 85.19 97 LEU A N 1
ATOM 763 C CA . LEU A 1 97 ? 6.117 -5.078 21.726 1.00 85.19 97 LEU A CA 1
ATOM 764 C C . LEU A 1 97 ? 5.731 -4.566 23.123 1.00 85.19 97 LEU A C 1
ATOM 766 O O . LEU A 1 97 ? 6.254 -3.538 23.544 1.00 85.19 97 LEU A O 1
ATOM 770 N N . ASN A 1 98 ? 4.865 -5.281 23.857 1.00 87.50 98 ASN A N 1
ATOM 771 C CA . ASN A 1 98 ? 4.404 -4.923 25.208 1.00 87.50 98 ASN A CA 1
ATOM 772 C C . ASN A 1 98 ? 3.901 -3.469 25.353 1.00 87.50 98 ASN A C 1
ATOM 774 O O . ASN A 1 98 ? 4.024 -2.868 26.418 1.00 87.50 98 ASN A O 1
ATOM 778 N N . ASP A 1 99 ? 3.317 -2.899 24.299 1.00 89.94 99 ASP A N 1
ATOM 779 C CA . ASP A 1 99 ? 2.821 -1.517 24.252 1.00 89.94 99 ASP A CA 1
ATOM 780 C C . ASP A 1 99 ? 1.324 -1.399 24.589 1.00 89.94 99 ASP A C 1
ATOM 782 O O . ASP A 1 99 ? 0.708 -0.356 24.380 1.00 89.94 99 ASP A O 1
ATOM 786 N N . GLY A 1 100 ? 0.728 -2.483 25.097 1.00 91.19 100 GLY A N 1
ATOM 787 C CA . GLY A 1 100 ? -0.704 -2.584 25.381 1.00 91.19 100 GLY A CA 1
ATOM 788 C C . GLY A 1 100 ? -1.574 -2.785 24.140 1.00 91.19 100 GLY A C 1
ATOM 789 O O . GLY A 1 100 ? -2.784 -2.919 24.276 1.00 91.19 100 GLY A O 1
ATOM 790 N N . ARG A 1 101 ? -0.977 -2.847 22.946 1.00 95.56 101 ARG A N 1
ATOM 791 C CA . ARG A 1 101 ? -1.678 -3.099 21.688 1.00 95.56 101 ARG A CA 1
ATOM 792 C C . ARG A 1 101 ? -1.386 -4.515 21.213 1.00 95.56 101 ARG A C 1
ATOM 794 O O . ARG A 1 101 ? -0.329 -5.079 21.498 1.00 95.56 101 ARG A O 1
ATOM 801 N N . LYS A 1 102 ? -2.287 -5.079 20.417 1.00 96.56 102 LYS A N 1
ATOM 802 C CA . LYS A 1 102 ? -2.192 -6.465 19.939 1.00 96.56 102 LYS A CA 1
ATOM 803 C C . LYS A 1 102 ? -2.104 -6.584 18.424 1.00 96.56 102 LYS A C 1
ATOM 805 O O . LYS A 1 102 ? -1.581 -7.572 17.915 1.00 96.56 102 LYS A O 1
ATOM 810 N N . TYR A 1 103 ? -2.572 -5.590 17.679 1.00 97.94 103 TYR A N 1
ATOM 811 C CA . TYR A 1 103 ? -2.664 -5.677 16.224 1.00 97.94 103 TYR A CA 1
ATOM 812 C C . TYR A 1 103 ? -1.826 -4.603 15.544 1.00 97.94 103 TYR A C 1
ATOM 814 O O . TYR A 1 103 ? -1.796 -3.465 15.995 1.00 97.94 103 TYR A O 1
ATOM 822 N N . THR A 1 104 ? -1.182 -4.937 14.429 1.00 97.75 104 THR A N 1
ATOM 823 C CA . THR A 1 104 ? -0.492 -3.961 13.572 1.00 97.75 104 THR A CA 1
ATOM 824 C C . THR A 1 104 ? -1.175 -3.888 12.212 1.00 97.75 104 THR A C 1
ATOM 826 O O . THR A 1 104 ? -1.485 -4.918 11.607 1.00 97.75 104 THR A O 1
ATOM 829 N N . LEU A 1 105 ? -1.432 -2.669 11.731 1.00 97.94 105 LEU A N 1
ATOM 830 C CA . LEU A 1 105 ? -2.077 -2.429 10.440 1.00 97.94 105 LEU A CA 1
ATOM 831 C C . LEU A 1 105 ? -1.208 -2.870 9.256 1.00 97.94 105 LEU A C 1
ATOM 833 O O . LEU A 1 105 ? -0.011 -2.629 9.203 1.00 97.94 105 LEU A O 1
ATOM 837 N N . ILE A 1 106 ? -1.852 -3.467 8.260 1.00 97.69 106 ILE A N 1
ATOM 838 C CA . ILE A 1 106 ? -1.324 -3.684 6.904 1.00 97.69 106 ILE A CA 1
ATOM 839 C C . ILE A 1 106 ? -2.155 -2.890 5.894 1.00 97.69 106 ILE A C 1
ATOM 841 O O . ILE A 1 106 ? -1.644 -2.395 4.896 1.00 97.69 106 ILE A O 1
ATOM 845 N N . GLY A 1 107 ? -3.453 -2.754 6.155 1.00 96.38 107 GLY A N 1
ATOM 846 C CA . GLY A 1 107 ? -4.406 -2.175 5.224 1.00 96.38 107 GLY A CA 1
ATOM 847 C C . GLY A 1 107 ? -5.536 -1.457 5.934 1.00 96.38 107 GLY A C 1
ATOM 848 O O . GLY A 1 107 ? -5.948 -1.851 7.021 1.00 96.38 107 GLY A O 1
ATOM 849 N N . GLY A 1 108 ? -6.091 -0.420 5.305 1.00 96.19 108 GLY A N 1
ATOM 850 C CA . GLY A 1 108 ? -7.259 0.287 5.839 1.00 96.19 108 GLY A CA 1
ATOM 851 C C . GLY A 1 108 ? -6.979 1.341 6.911 1.00 96.19 108 GLY A C 1
ATOM 852 O O . GLY A 1 108 ? -7.893 1.673 7.660 1.00 96.19 108 GLY A O 1
ATOM 853 N N . GLU A 1 109 ? -5.779 1.920 6.954 1.00 97.31 109 GLU A N 1
ATOM 854 C CA . GLU A 1 109 ? -5.436 2.970 7.927 1.00 97.31 109 GLU A CA 1
ATOM 855 C C . GLU A 1 109 ? -6.364 4.200 7.864 1.00 97.31 109 GLU A C 1
ATOM 857 O O . GLU A 1 109 ? -6.665 4.795 8.895 1.00 97.31 109 GLU A O 1
ATOM 862 N N . SER A 1 110 ? -6.908 4.548 6.692 1.00 96.06 110 SER A N 1
ATOM 863 C CA . SER A 1 110 ? -7.909 5.621 6.594 1.00 96.06 110 SER A CA 1
ATOM 864 C C . SER A 1 110 ? -9.168 5.330 7.420 1.00 96.06 110 SER A C 1
ATOM 866 O O . SER A 1 110 ? -9.704 6.236 8.049 1.00 96.06 110 SER A O 1
ATOM 868 N N . ARG A 1 111 ? -9.628 4.071 7.458 1.00 97.31 111 ARG A N 1
ATOM 869 C CA . ARG A 1 111 ? -10.789 3.653 8.266 1.00 97.31 111 ARG A CA 1
ATOM 870 C C . ARG A 1 111 ? -10.467 3.692 9.749 1.00 97.31 111 ARG A C 1
ATOM 872 O O . ARG A 1 111 ? -11.265 4.201 10.521 1.00 97.31 111 ARG A O 1
ATOM 879 N N . TYR A 1 112 ? -9.284 3.208 10.118 1.00 98.44 112 TYR A N 1
ATOM 880 C CA . TYR A 1 112 ? -8.781 3.295 11.485 1.00 98.44 112 TYR A CA 1
ATOM 881 C C . TYR A 1 112 ? -8.771 4.750 11.989 1.00 98.44 112 TYR A C 1
ATOM 883 O O . TYR A 1 112 ? -9.366 5.050 13.020 1.00 98.44 112 TYR A O 1
ATOM 891 N N . ARG A 1 113 ? -8.197 5.678 11.209 1.00 98.25 113 ARG A N 1
ATOM 892 C CA . ARG A 1 113 ? -8.169 7.116 11.532 1.00 98.25 113 ARG A CA 1
ATOM 893 C C . ARG A 1 113 ? -9.570 7.728 11.618 1.00 98.25 113 ARG A C 1
ATOM 895 O O . ARG A 1 113 ? -9.828 8.524 12.514 1.00 98.25 113 ARG A O 1
ATOM 902 N N . ALA A 1 114 ? -10.472 7.352 10.713 1.00 98.38 114 ALA A N 1
ATOM 903 C CA . ALA A 1 114 ? -11.856 7.823 10.728 1.00 98.38 114 ALA A CA 1
ATOM 904 C C . ALA A 1 114 ? -12.618 7.361 11.982 1.00 98.38 114 ALA A C 1
ATOM 906 O O . ALA A 1 114 ? -13.335 8.151 12.591 1.00 98.38 114 ALA A O 1
ATOM 907 N N . ILE A 1 115 ? -12.432 6.107 12.408 1.00 98.56 115 ILE A N 1
ATOM 908 C CA . ILE A 1 115 ? -13.070 5.583 13.624 1.00 98.56 115 ILE A CA 1
ATOM 909 C C . ILE A 1 115 ? -12.494 6.252 14.871 1.00 98.56 115 ILE A C 1
ATOM 911 O O . ILE A 1 115 ? -13.276 6.667 15.718 1.00 98.56 115 ILE A O 1
ATOM 915 N N . ILE A 1 116 ? -11.173 6.449 14.959 1.00 98.06 116 ILE A N 1
ATOM 916 C CA . ILE A 1 116 ? -10.568 7.232 16.053 1.00 98.06 116 ILE A CA 1
ATOM 917 C C . ILE A 1 116 ? -11.190 8.622 16.133 1.00 98.06 116 ILE A C 1
ATOM 919 O O . ILE A 1 116 ? -11.615 9.037 17.205 1.00 98.06 116 ILE A O 1
ATOM 923 N N . ASN A 1 117 ? -11.317 9.310 14.998 1.00 97.38 117 ASN A N 1
ATOM 924 C CA . ASN A 1 117 ? -11.919 10.636 14.972 1.00 97.38 117 ASN A CA 1
ATOM 925 C C . ASN A 1 117 ? -13.369 10.632 15.493 1.00 97.38 117 ASN A C 1
ATOM 927 O O . ASN A 1 117 ? -13.759 11.544 16.212 1.00 97.38 117 ASN A O 1
ATOM 931 N N . LEU A 1 118 ? -14.163 9.601 15.184 1.00 98.12 118 LEU A N 1
ATOM 932 C CA . LEU A 1 118 ? -15.517 9.469 15.733 1.00 98.12 118 LEU A CA 1
ATOM 933 C C . LEU A 1 118 ? -15.521 9.131 17.232 1.00 98.12 118 LEU A C 1
ATOM 935 O O . LEU A 1 118 ? -16.381 9.631 17.954 1.00 98.12 118 LEU A O 1
ATOM 939 N N . VAL A 1 119 ? -14.581 8.308 17.707 1.00 98.12 119 VAL A N 1
ATOM 940 C CA . VAL A 1 119 ? -14.417 7.989 19.138 1.00 98.12 119 VAL A CA 1
ATOM 941 C C . VAL A 1 119 ? -14.075 9.247 19.933 1.00 98.12 119 VAL A C 1
ATOM 943 O O . VAL A 1 119 ? -14.702 9.512 20.954 1.00 98.12 119 VAL A O 1
ATOM 946 N N . GLU A 1 120 ? -13.145 10.063 19.438 1.00 96.81 120 GLU A N 1
ATOM 947 C CA . GLU A 1 120 ? -12.759 11.340 20.056 1.00 96.81 120 GLU A CA 1
ATOM 948 C C . GLU A 1 120 ? -13.937 12.322 20.156 1.00 96.81 120 GLU A C 1
ATOM 950 O O . GLU A 1 120 ? -14.023 13.098 21.107 1.00 96.81 120 GLU A O 1
ATOM 955 N N . LEU A 1 121 ? -14.871 12.264 19.202 1.00 96.75 121 LEU A N 1
ATOM 956 C CA . LEU A 1 121 ? -16.109 13.047 19.213 1.00 96.75 121 LEU A CA 1
ATOM 957 C C . LEU A 1 121 ? -17.222 12.428 20.082 1.00 96.75 121 LEU A C 1
ATOM 959 O O . LEU A 1 121 ? -18.279 13.038 20.237 1.00 96.75 121 LEU A O 1
ATOM 963 N N . GLY A 1 122 ? -17.015 11.232 20.643 1.00 97.56 122 GLY A N 1
ATOM 964 C CA . GLY A 1 122 ? -18.026 10.495 21.408 1.00 97.56 122 GLY A CA 1
ATOM 965 C C . GLY A 1 122 ? -19.153 9.912 20.546 1.00 97.56 122 GLY A C 1
ATOM 966 O O . GLY A 1 122 ? -20.237 9.630 21.052 1.00 97.56 122 GLY A O 1
ATOM 967 N N . GLU A 1 123 ? -18.919 9.749 19.242 1.00 97.38 123 GLU A N 1
ATOM 968 C CA . GLU A 1 123 ? -19.919 9.312 18.259 1.00 97.38 123 GLU A CA 1
ATOM 969 C C . GLU A 1 123 ? -19.748 7.850 17.812 1.00 97.38 123 GLU A C 1
ATOM 971 O O . GLU A 1 123 ? -20.504 7.375 16.963 1.00 97.38 123 GLU A O 1
ATOM 976 N N . HIS A 1 124 ? -18.762 7.133 18.359 1.00 98.06 124 HIS A N 1
ATOM 977 C CA . HIS A 1 124 ? -18.495 5.722 18.070 1.00 98.06 124 HIS A CA 1
ATOM 978 C C . HIS A 1 124 ? -17.861 5.029 19.282 1.00 98.06 124 HIS A C 1
ATOM 980 O O . HIS A 1 124 ? -17.156 5.655 20.065 1.00 98.06 124 HIS A O 1
ATOM 986 N N . ASP A 1 125 ? -18.076 3.721 19.413 1.00 97.69 125 ASP A N 1
ATOM 987 C CA . ASP A 1 125 ? -17.594 2.885 20.527 1.00 97.69 125 ASP A CA 1
ATOM 988 C C . ASP A 1 125 ? -16.187 2.286 20.314 1.00 97.69 125 ASP A C 1
ATOM 990 O O . ASP A 1 125 ? -15.746 1.427 21.074 1.00 97.69 125 ASP A O 1
ATOM 994 N N . GLY A 1 126 ? -15.493 2.696 19.250 1.00 97.94 126 GLY A N 1
ATOM 995 C CA . GLY A 1 126 ? -14.180 2.162 18.880 1.00 97.94 126 GLY A CA 1
ATOM 996 C C . GLY A 1 126 ? -14.177 0.762 18.259 1.00 97.94 126 GLY A C 1
ATOM 997 O O . GLY A 1 126 ? -13.093 0.245 17.984 1.00 97.94 126 GLY A O 1
ATOM 998 N N . SER A 1 127 ? -15.335 0.148 17.994 1.00 98.38 127 SER A N 1
ATOM 999 C CA . SER A 1 127 ? -15.388 -1.127 17.272 1.00 98.38 127 SER A CA 1
ATOM 1000 C C . SER A 1 127 ? -14.813 -1.001 15.852 1.00 98.38 127 SER A C 1
ATOM 1002 O O . SER A 1 127 ? -15.105 -0.065 15.109 1.00 98.38 127 SER A O 1
ATOM 1004 N N . PHE A 1 128 ? -13.958 -1.950 15.467 1.00 98.69 128 PHE A N 1
ATOM 1005 C CA . PHE A 1 128 ? -13.217 -1.925 14.209 1.00 98.69 128 PHE A CA 1
ATOM 1006 C C . PHE A 1 128 ? -13.184 -3.307 13.564 1.00 98.69 128 PHE A C 1
ATOM 1008 O O . PHE A 1 128 ? -12.631 -4.262 14.114 1.00 98.69 128 PHE A O 1
ATOM 1015 N N . ASN A 1 129 ? -13.780 -3.422 12.377 1.00 98.56 129 ASN A N 1
ATOM 1016 C CA . ASN A 1 129 ? -13.849 -4.677 11.636 1.00 98.56 129 ASN A CA 1
ATOM 1017 C C . ASN A 1 129 ? -12.549 -4.913 10.861 1.00 98.56 129 ASN A C 1
ATOM 1019 O O . ASN A 1 129 ? -12.144 -4.108 10.013 1.00 98.56 129 ASN A O 1
ATOM 1023 N N . VAL A 1 130 ? -11.900 -6.044 11.117 1.00 98.50 130 VAL A N 1
ATOM 1024 C CA . VAL A 1 130 ? -10.601 -6.382 10.535 1.00 98.50 130 VAL A CA 1
ATOM 1025 C C . VAL A 1 130 ? -10.568 -7.809 10.004 1.00 98.50 130 VAL A C 1
ATOM 1027 O O . VAL A 1 130 ? -11.256 -8.706 10.487 1.00 98.50 130 VAL A O 1
ATOM 1030 N N . THR A 1 131 ? -9.713 -8.019 9.014 1.00 98.25 131 THR A N 1
ATOM 1031 C CA . THR A 1 131 ? -9.228 -9.321 8.576 1.00 98.25 131 THR A CA 1
ATOM 1032 C C . THR A 1 131 ? -7.846 -9.516 9.177 1.00 98.25 131 THR A C 1
ATOM 1034 O O . THR A 1 131 ? -6.915 -8.778 8.848 1.00 98.25 131 THR A O 1
ATOM 1037 N N . ILE A 1 132 ? -7.703 -10.509 10.046 1.00 97.38 132 ILE A N 1
ATOM 1038 C CA . ILE A 1 132 ? -6.407 -10.896 10.596 1.00 97.38 132 ILE A CA 1
ATOM 1039 C C . ILE A 1 132 ? -5.724 -11.833 9.609 1.00 97.38 132 ILE A C 1
ATOM 1041 O O . ILE A 1 132 ? -6.322 -12.817 9.163 1.00 97.38 132 ILE A O 1
ATOM 1045 N N . VAL A 1 133 ? -4.483 -11.505 9.271 1.00 96.50 133 VAL A N 1
ATOM 1046 C CA . VAL A 1 133 ? -3.583 -12.294 8.429 1.00 96.50 133 VAL A CA 1
ATOM 1047 C C . VAL A 1 133 ? -2.394 -12.790 9.249 1.00 96.50 133 VAL A C 1
ATOM 1049 O O . VAL A 1 133 ? -2.162 -12.336 10.371 1.00 96.50 133 VAL A O 1
ATOM 1052 N N . ASP A 1 134 ? -1.648 -13.740 8.690 1.00 95.56 134 ASP A N 1
ATOM 1053 C CA . ASP A 1 134 ? -0.436 -14.247 9.329 1.00 95.56 134 ASP A CA 1
ATOM 1054 C C . ASP A 1 134 ? 0.595 -13.116 9.487 1.00 95.56 134 ASP A C 1
ATOM 1056 O O . ASP A 1 134 ? 0.741 -12.264 8.604 1.00 95.56 134 ASP A O 1
ATOM 1060 N N . LYS A 1 135 ? 1.314 -13.117 10.616 1.00 95.38 135 LYS A N 1
ATOM 1061 C CA . LYS A 1 135 ? 2.402 -12.168 10.876 1.00 95.38 135 LYS A CA 1
ATOM 1062 C C . LYS A 1 135 ? 3.495 -12.331 9.802 1.00 95.38 135 LYS A C 1
ATOM 1064 O O . LYS A 1 135 ? 3.899 -13.470 9.547 1.00 95.38 135 LYS A O 1
ATOM 1069 N N . PRO A 1 136 ? 3.982 -11.238 9.182 1.00 95.06 136 PRO A N 1
ATOM 1070 C CA . PRO A 1 136 ? 5.080 -11.313 8.223 1.00 95.06 136 PRO A CA 1
ATOM 1071 C C . PRO A 1 136 ? 6.337 -11.903 8.872 1.00 95.06 136 PRO A C 1
ATOM 1073 O O . PRO A 1 136 ? 6.592 -11.704 10.061 1.00 95.06 136 PRO A O 1
ATOM 1076 N N . GLY A 1 137 ? 7.128 -12.642 8.089 1.00 93.62 137 GLY A N 1
ATOM 1077 C CA . GLY A 1 137 ? 8.352 -13.279 8.586 1.00 93.62 137 GLY A CA 1
ATOM 1078 C C . GLY A 1 137 ? 9.452 -12.273 8.927 1.00 93.62 137 GLY A C 1
ATOM 1079 O O . GLY A 1 137 ? 10.256 -12.518 9.825 1.00 93.62 137 GLY A O 1
ATOM 1080 N N . ASP A 1 138 ? 9.470 -11.138 8.227 1.00 94.44 138 ASP A N 1
ATOM 1081 C CA . ASP A 1 138 ? 10.356 -10.009 8.480 1.00 94.44 138 ASP A CA 1
ATOM 1082 C C . ASP A 1 138 ? 9.772 -8.689 7.942 1.00 94.44 138 ASP A C 1
ATOM 1084 O O . ASP A 1 138 ? 8.731 -8.660 7.281 1.00 94.44 138 ASP A O 1
ATOM 1088 N N . ASN A 1 139 ? 10.488 -7.589 8.190 1.00 94.00 139 ASN A N 1
ATOM 1089 C CA . ASN A 1 139 ? 10.084 -6.239 7.790 1.00 94.00 139 ASN A CA 1
ATOM 1090 C C . ASN A 1 139 ? 9.888 -6.074 6.272 1.00 94.00 139 ASN A C 1
ATOM 1092 O O . ASN A 1 139 ? 9.126 -5.214 5.845 1.00 94.00 139 ASN A O 1
ATOM 1096 N N . ILE A 1 140 ? 10.584 -6.847 5.433 1.00 96.00 140 ILE A N 1
ATOM 1097 C CA . ILE A 1 140 ? 10.441 -6.733 3.975 1.00 96.00 140 ILE A CA 1
ATOM 1098 C C . ILE A 1 140 ? 9.187 -7.470 3.498 1.00 96.00 140 ILE A C 1
ATOM 1100 O O . ILE A 1 140 ? 8.520 -6.994 2.581 1.00 96.00 140 ILE A O 1
ATOM 1104 N N . ASP A 1 141 ? 8.841 -8.597 4.128 1.00 95.44 141 ASP A N 1
ATOM 1105 C CA . ASP A 1 141 ? 7.559 -9.269 3.874 1.00 95.44 141 ASP A CA 1
ATOM 1106 C C . ASP A 1 141 ? 6.383 -8.370 4.287 1.00 95.44 141 ASP A C 1
ATOM 1108 O O . ASP A 1 141 ? 5.379 -8.298 3.580 1.00 95.44 141 ASP A O 1
ATOM 1112 N N . GLU A 1 142 ? 6.531 -7.613 5.377 1.00 96.62 142 GLU A N 1
ATOM 1113 C CA . GLU A 1 142 ? 5.548 -6.615 5.811 1.00 96.62 142 GLU A CA 1
ATOM 1114 C C . GLU A 1 142 ? 5.342 -5.502 4.770 1.00 96.62 142 GLU A C 1
ATOM 1116 O O . GLU A 1 142 ? 4.205 -5.168 4.427 1.00 96.62 142 GLU A O 1
ATOM 1121 N N . ILE A 1 143 ? 6.434 -4.979 4.198 1.00 96.56 143 ILE A N 1
ATOM 1122 C CA . ILE A 1 143 ? 6.384 -4.004 3.098 1.00 96.56 143 ILE A CA 1
ATOM 1123 C C . ILE A 1 143 ? 5.680 -4.599 1.868 1.00 96.56 143 ILE A C 1
ATOM 1125 O O . ILE A 1 143 ? 4.842 -3.933 1.256 1.00 96.56 143 ILE A O 1
ATOM 1129 N N . GLU A 1 144 ? 5.973 -5.852 1.498 1.00 95.62 144 GLU A N 1
ATOM 1130 C CA . GLU A 1 144 ? 5.297 -6.512 0.370 1.00 95.62 144 GLU A CA 1
ATOM 1131 C C . GLU A 1 144 ? 3.782 -6.623 0.612 1.00 95.62 144 GLU A C 1
ATOM 1133 O O . GLU A 1 144 ? 2.990 -6.361 -0.300 1.00 95.62 144 GLU A O 1
ATOM 1138 N N . MET A 1 145 ? 3.367 -6.937 1.842 1.00 96.25 145 MET A N 1
ATOM 1139 C CA . MET A 1 145 ? 1.955 -6.991 2.230 1.00 96.25 145 MET A CA 1
ATOM 1140 C C . MET A 1 145 ? 1.272 -5.615 2.152 1.00 96.25 145 MET A C 1
ATOM 1142 O O . MET A 1 145 ? 0.192 -5.519 1.564 1.00 96.25 145 MET A O 1
ATOM 1146 N N . LEU A 1 146 ? 1.907 -4.551 2.664 1.00 96.38 146 LEU A N 1
ATOM 1147 C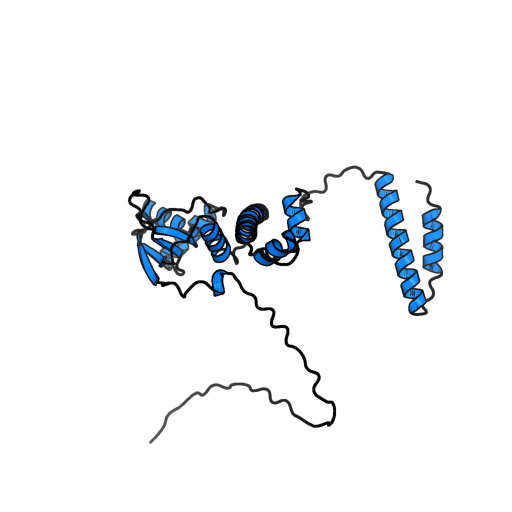 CA . LEU A 1 146 ? 1.416 -3.162 2.584 1.00 96.38 146 LEU A CA 1
ATOM 1148 C C . LEU A 1 146 ? 1.179 -2.711 1.134 1.00 96.38 146 LEU A C 1
ATOM 1150 O O . LEU A 1 146 ? 0.132 -2.141 0.802 1.00 96.38 146 LEU A O 1
ATOM 1154 N N . LEU A 1 147 ? 2.156 -2.966 0.258 1.00 95.94 147 LEU A N 1
ATOM 1155 C CA . LEU A 1 147 ? 2.088 -2.599 -1.158 1.00 95.94 147 LEU A CA 1
ATOM 1156 C C . LEU A 1 147 ? 1.005 -3.386 -1.896 1.00 95.94 147 LEU A C 1
ATOM 1158 O O . LEU A 1 147 ? 0.310 -2.831 -2.751 1.00 95.94 147 LEU A O 1
ATOM 1162 N N . HIS A 1 148 ? 0.849 -4.669 -1.568 1.00 93.25 148 HIS A N 1
ATOM 1163 C CA . HIS A 1 148 ? -0.170 -5.517 -2.172 1.00 93.25 148 HIS A CA 1
ATOM 1164 C C . HIS A 1 148 ? -1.591 -5.081 -1.790 1.00 93.25 148 HIS A C 1
ATOM 1166 O O . HIS A 1 148 ? -2.445 -4.988 -2.673 1.00 93.25 148 HIS A O 1
ATOM 1172 N N . ASP A 1 149 ? -1.836 -4.768 -0.512 1.00 93.44 149 ASP A N 1
ATOM 1173 C CA . ASP A 1 149 ? -3.145 -4.306 -0.018 1.00 93.44 149 ASP A CA 1
ATOM 1174 C C . ASP A 1 149 ? -3.580 -2.996 -0.706 1.00 93.44 149 ASP A C 1
ATOM 1176 O O . ASP A 1 149 ? -4.742 -2.815 -1.067 1.00 93.44 149 ASP A O 1
ATOM 1180 N N . ASN A 1 150 ? -2.618 -2.122 -1.013 1.00 92.19 150 ASN A N 1
ATOM 1181 C CA . ASN A 1 150 ? -2.861 -0.821 -1.639 1.00 92.19 150 ASN A CA 1
ATOM 1182 C C . ASN A 1 150 ? -2.666 -0.805 -3.167 1.00 92.19 150 ASN A C 1
ATOM 1184 O O . ASN A 1 150 ? -2.621 0.268 -3.776 1.00 92.19 150 ASN A O 1
ATOM 1188 N N . LEU A 1 151 ? -2.571 -1.965 -3.826 1.00 89.94 151 LEU A N 1
ATOM 1189 C CA . LEU A 1 151 ? -2.271 -2.048 -5.262 1.00 89.94 151 LEU A CA 1
ATOM 1190 C C . LEU A 1 151 ? -3.257 -1.252 -6.137 1.00 89.94 151 LEU A C 1
ATOM 1192 O O . LEU A 1 151 ? -2.842 -0.646 -7.120 1.00 89.94 151 LEU A O 1
ATOM 1196 N N . GLN A 1 152 ? -4.542 -1.236 -5.771 1.00 85.69 152 GLN A N 1
ATOM 1197 C CA . GLN A 1 152 ? -5.613 -0.564 -6.525 1.00 85.69 152 GLN A CA 1
ATOM 1198 C C . GLN A 1 152 ? -5.854 0.896 -6.103 1.00 85.69 152 GLN A C 1
ATOM 1200 O O . GLN A 1 152 ? -6.769 1.542 -6.612 1.00 85.69 152 GLN A O 1
ATOM 1205 N N . ARG A 1 153 ? -5.071 1.431 -5.157 1.00 86.81 153 ARG A N 1
ATOM 1206 C CA . ARG A 1 153 ? -5.229 2.814 -4.692 1.00 86.81 153 ARG A CA 1
ATOM 1207 C C . ARG A 1 153 ? -4.848 3.790 -5.808 1.00 86.81 153 ARG A C 1
ATOM 1209 O O . ARG A 1 153 ? -3.861 3.580 -6.511 1.00 86.81 153 ARG A O 1
ATOM 1216 N N . HIS A 1 154 ? -5.591 4.889 -5.934 1.00 86.88 154 HIS A N 1
ATOM 1217 C CA . HIS A 1 154 ? -5.136 6.028 -6.730 1.00 86.88 154 HIS A CA 1
ATOM 1218 C C . HIS A 1 154 ? -3.922 6.672 -6.049 1.00 86.88 154 HIS A C 1
ATOM 1220 O O . HIS A 1 154 ? -3.987 7.019 -4.869 1.00 86.88 154 HIS A O 1
ATOM 1226 N N . LYS A 1 155 ? -2.825 6.835 -6.788 1.00 88.31 155 LYS A N 1
ATOM 1227 C CA . LYS A 1 155 ? -1.528 7.253 -6.246 1.00 88.31 155 LYS A CA 1
ATOM 1228 C C . LYS A 1 155 ? -1.019 8.469 -7.002 1.00 88.31 155 LYS A C 1
ATOM 1230 O O . LYS A 1 155 ? -1.054 8.499 -8.233 1.00 88.31 155 LYS A O 1
ATOM 1235 N N . ASP A 1 156 ? -0.541 9.459 -6.263 1.00 90.62 156 ASP A N 1
ATOM 1236 C CA . ASP A 1 156 ? 0.215 10.558 -6.849 1.00 90.62 156 ASP A CA 1
ATOM 1237 C C . ASP A 1 156 ? 1.658 10.125 -7.162 1.00 90.62 156 ASP A C 1
ATOM 1239 O O . ASP A 1 156 ? 2.092 9.006 -6.868 1.00 90.62 156 ASP A O 1
ATOM 1243 N N . MET A 1 157 ? 2.411 11.009 -7.818 1.00 89.00 157 MET A N 1
ATOM 1244 C CA . MET A 1 157 ? 3.787 10.700 -8.210 1.00 89.00 157 MET A CA 1
ATOM 1245 C C . MET A 1 157 ? 4.718 10.507 -7.011 1.00 89.00 157 MET A C 1
ATOM 1247 O O . MET A 1 157 ? 5.627 9.684 -7.098 1.00 89.00 157 MET A O 1
ATOM 1251 N N . GLU A 1 158 ? 4.500 11.231 -5.912 1.00 91.25 158 GLU A N 1
ATOM 1252 C CA . GLU A 1 158 ? 5.347 11.124 -4.722 1.00 91.25 158 GLU A CA 1
ATOM 1253 C C . GLU A 1 158 ? 5.131 9.783 -4.013 1.00 91.25 158 GLU A C 1
ATOM 1255 O O . GLU A 1 158 ? 6.089 9.102 -3.653 1.00 91.25 158 GLU A O 1
ATOM 1260 N N . THR A 1 159 ? 3.881 9.335 -3.913 1.00 92.88 159 THR A N 1
ATOM 1261 C CA . THR A 1 159 ? 3.530 7.995 -3.436 1.00 92.88 159 THR A CA 1
ATOM 1262 C C . THR A 1 159 ? 4.153 6.930 -4.329 1.00 92.88 159 THR A C 1
ATOM 1264 O O . THR A 1 159 ? 4.799 6.015 -3.828 1.00 92.88 159 THR A O 1
ATOM 1267 N N . ILE A 1 160 ? 4.039 7.065 -5.657 1.00 93.62 160 ILE A N 1
ATOM 1268 C CA . ILE A 1 160 ? 4.659 6.113 -6.591 1.00 93.62 160 ILE A CA 1
ATOM 1269 C C . ILE A 1 160 ? 6.176 6.070 -6.401 1.00 93.62 160 ILE A C 1
ATOM 1271 O O . ILE A 1 160 ? 6.760 4.992 -6.437 1.00 93.62 160 ILE A O 1
ATOM 1275 N N . LYS A 1 161 ? 6.828 7.213 -6.181 1.00 94.94 161 LYS A N 1
ATOM 1276 C CA . LYS A 1 161 ? 8.267 7.262 -5.914 1.00 94.94 161 LYS A CA 1
ATOM 1277 C C . LYS A 1 161 ? 8.636 6.478 -4.648 1.00 94.94 161 LYS A C 1
ATOM 1279 O O . LYS A 1 161 ? 9.557 5.667 -4.708 1.00 94.94 161 LYS A O 1
ATOM 1284 N N . LYS A 1 162 ? 7.883 6.639 -3.556 1.00 95.50 162 LYS A N 1
ATOM 1285 C CA . LYS A 1 162 ? 8.080 5.857 -2.322 1.00 95.50 162 LYS A CA 1
ATOM 1286 C C . LYS A 1 162 ? 7.829 4.361 -2.536 1.00 95.50 162 LYS A C 1
ATOM 1288 O O . LYS A 1 162 ? 8.606 3.535 -2.069 1.00 95.50 162 LYS A O 1
ATOM 1293 N N . GLU A 1 163 ? 6.801 3.989 -3.301 1.00 95.94 163 GLU A N 1
ATOM 1294 C CA . GLU A 1 163 ? 6.565 2.579 -3.647 1.00 95.94 163 GLU A CA 1
ATOM 1295 C C . GLU A 1 163 ? 7.717 1.985 -4.458 1.00 95.94 163 GLU A C 1
ATOM 1297 O O . GLU A 1 163 ? 8.087 0.833 -4.242 1.00 95.94 163 GLU A O 1
ATOM 1302 N N . ILE A 1 164 ? 8.308 2.758 -5.378 1.00 96.25 164 ILE A N 1
ATOM 1303 C CA . ILE A 1 164 ? 9.498 2.327 -6.118 1.00 96.25 164 ILE A CA 1
ATOM 1304 C C . ILE A 1 164 ? 10.614 1.986 -5.136 1.00 96.25 164 ILE A C 1
ATOM 1306 O O . ILE A 1 164 ? 11.156 0.889 -5.245 1.00 96.25 164 ILE A O 1
ATOM 1310 N N . GLU A 1 165 ? 10.923 2.881 -4.192 1.00 96.12 165 GLU A N 1
ATOM 1311 C CA . GLU A 1 165 ? 11.950 2.688 -3.155 1.00 96.12 165 GLU A CA 1
ATOM 1312 C C . GLU A 1 165 ? 11.694 1.408 -2.342 1.00 96.12 165 GLU A C 1
ATOM 1314 O O . GLU A 1 165 ? 12.575 0.556 -2.235 1.00 96.12 165 GLU A O 1
ATOM 1319 N N . MET A 1 166 ? 10.456 1.188 -1.898 1.00 97.19 166 MET A N 1
ATOM 1320 C CA . MET A 1 166 ? 10.063 -0.033 -1.189 1.00 97.19 166 MET A CA 1
ATOM 1321 C C . MET A 1 166 ? 10.216 -1.307 -2.037 1.00 97.19 166 MET A C 1
ATOM 1323 O O . MET A 1 166 ? 10.744 -2.320 -1.571 1.00 97.19 166 MET A O 1
ATOM 1327 N N . TYR A 1 167 ? 9.812 -1.279 -3.312 1.00 97.50 167 TYR A N 1
ATOM 1328 C CA . TYR A 1 167 ? 10.033 -2.408 -4.222 1.00 97.50 167 TYR A CA 1
ATOM 1329 C C . TYR A 1 167 ? 11.522 -2.639 -4.519 1.00 97.50 167 TYR A C 1
ATOM 1331 O O . TYR A 1 167 ? 11.905 -3.762 -4.863 1.00 97.50 167 TYR A O 1
ATOM 1339 N N . GLU A 1 168 ? 12.385 -1.627 -4.378 1.00 96.81 168 GLU A N 1
ATOM 1340 C CA . GLU A 1 168 ? 13.835 -1.815 -4.454 1.00 96.81 168 GLU A CA 1
ATOM 1341 C C . GLU A 1 168 ? 14.360 -2.652 -3.285 1.00 96.81 168 GLU A C 1
ATOM 1343 O O . GLU A 1 168 ? 15.207 -3.520 -3.520 1.00 96.81 168 GLU A O 1
ATOM 1348 N N . GLU A 1 169 ? 13.844 -2.434 -2.071 1.00 97.44 169 GLU A N 1
ATOM 1349 C CA . GLU A 1 169 ? 14.179 -3.227 -0.880 1.00 97.44 169 GLU A CA 1
ATOM 1350 C C . GLU A 1 169 ? 13.739 -4.689 -1.050 1.00 97.44 169 GLU A C 1
ATOM 1352 O O . GLU A 1 169 ? 14.544 -5.610 -0.872 1.00 97.44 169 GLU A O 1
ATOM 1357 N N . ILE A 1 170 ? 12.499 -4.910 -1.508 1.00 97.38 170 ILE A N 1
ATOM 1358 C CA . ILE A 1 170 ? 11.980 -6.254 -1.816 1.00 97.38 170 ILE A CA 1
ATOM 1359 C C . ILE A 1 170 ? 12.856 -6.938 -2.871 1.00 97.38 170 ILE A C 1
ATOM 1361 O O . ILE A 1 170 ? 13.263 -8.091 -2.707 1.00 97.38 170 ILE A O 1
ATOM 1365 N N . TYR A 1 171 ? 13.197 -6.231 -3.953 1.00 97.25 171 TYR A N 1
ATOM 1366 C CA . TYR A 1 171 ? 14.066 -6.773 -4.996 1.00 97.25 171 TYR A CA 1
ATOM 1367 C C . TYR A 1 171 ? 15.437 -7.175 -4.435 1.00 97.25 171 TYR A C 1
ATOM 1369 O O . TYR A 1 171 ? 15.955 -8.237 -4.786 1.00 97.25 171 TYR A O 1
ATOM 1377 N N . GLN A 1 1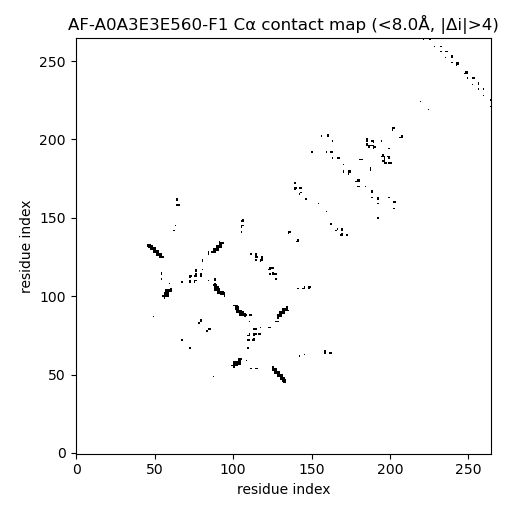72 ? 16.022 -6.361 -3.552 1.00 97.19 172 GLN A N 1
ATOM 1378 C CA . GLN A 1 172 ? 17.316 -6.664 -2.946 1.00 97.19 172 GLN A CA 1
ATOM 1379 C C . GLN A 1 172 ? 17.253 -7.908 -2.051 1.00 97.19 172 GLN A C 1
ATOM 1381 O O . GLN A 1 172 ? 18.134 -8.764 -2.154 1.00 97.19 172 GLN A O 1
ATOM 1386 N N . LYS A 1 173 ? 16.192 -8.073 -1.248 1.00 95.75 173 LYS A N 1
ATOM 1387 C CA . LYS A 1 173 ? 15.956 -9.308 -0.479 1.00 95.75 173 LYS A CA 1
ATOM 1388 C C . LYS A 1 173 ? 15.885 -10.533 -1.392 1.00 95.75 173 LYS A C 1
ATOM 1390 O O . LYS A 1 173 ? 16.530 -11.545 -1.120 1.00 95.75 173 LYS A O 1
ATOM 1395 N N . LEU A 1 174 ? 15.153 -10.444 -2.505 1.00 95.69 174 LEU A N 1
ATOM 1396 C CA . LEU A 1 174 ? 15.050 -11.541 -3.472 1.00 95.69 174 LEU A CA 1
ATOM 1397 C C . LEU A 1 174 ? 16.410 -11.906 -4.080 1.00 95.69 174 LEU A C 1
ATOM 1399 O O . LEU A 1 174 ? 16.720 -13.090 -4.206 1.00 95.69 174 LEU A O 1
ATOM 1403 N N . VAL A 1 175 ? 17.234 -10.914 -4.427 1.00 96.25 175 VAL A N 1
ATOM 1404 C CA . VAL A 1 175 ? 18.599 -11.140 -4.931 1.00 96.25 175 VAL A CA 1
ATOM 1405 C C . VAL A 1 175 ? 19.463 -11.839 -3.884 1.00 96.25 175 VAL A C 1
ATOM 1407 O O . VAL A 1 175 ? 20.089 -12.848 -4.208 1.00 96.25 175 VAL A O 1
ATOM 1410 N N . ASN A 1 176 ? 19.461 -11.348 -2.643 1.00 96.12 176 ASN A N 1
ATOM 1411 C CA . ASN A 1 176 ? 20.253 -11.914 -1.547 1.00 96.12 176 ASN A CA 1
ATOM 1412 C C . ASN A 1 176 ? 19.870 -13.374 -1.255 1.00 96.12 176 ASN A C 1
ATOM 1414 O O . ASN A 1 176 ? 20.733 -14.195 -0.965 1.00 96.12 176 ASN A O 1
ATOM 1418 N N . ASN A 1 177 ? 18.592 -13.717 -1.425 1.00 95.25 177 ASN A N 1
ATOM 1419 C CA . ASN A 1 177 ? 18.075 -15.073 -1.238 1.00 95.25 177 ASN A CA 1
ATOM 1420 C C . ASN A 1 177 ? 18.247 -15.980 -2.475 1.00 95.25 177 ASN A C 1
ATOM 1422 O O . ASN A 1 177 ? 17.631 -17.044 -2.549 1.00 95.25 177 ASN A O 1
ATOM 1426 N N . GLY A 1 178 ? 19.024 -15.563 -3.483 1.00 95.50 178 GLY A N 1
ATOM 1427 C CA . GLY A 1 178 ? 19.255 -16.336 -4.710 1.00 95.50 178 GLY A CA 1
ATOM 1428 C C . GLY A 1 178 ? 18.038 -16.427 -5.642 1.00 95.50 178 GLY A C 1
ATOM 1429 O O . GLY A 1 178 ? 18.028 -17.229 -6.572 1.00 95.50 178 GLY A O 1
ATOM 1430 N N . ARG A 1 179 ? 17.008 -15.602 -5.422 1.00 94.62 179 ARG A N 1
ATOM 1431 C CA . ARG A 1 179 ? 15.736 -15.571 -6.169 1.00 94.62 179 ARG A CA 1
ATOM 1432 C C . ARG A 1 179 ? 15.617 -14.326 -7.049 1.00 94.62 179 ARG A C 1
ATOM 1434 O O . ARG A 1 179 ? 14.542 -13.739 -7.163 1.00 94.62 179 ARG A O 1
ATOM 1441 N N . ARG A 1 180 ? 16.725 -13.893 -7.658 1.00 94.50 180 ARG A N 1
ATOM 1442 C CA . ARG A 1 180 ? 16.756 -12.700 -8.515 1.00 94.50 180 ARG A CA 1
ATOM 1443 C C . ARG A 1 180 ? 15.688 -12.795 -9.621 1.00 94.50 180 ARG A C 1
ATOM 1445 O O . ARG A 1 180 ? 15.744 -13.731 -10.422 1.00 94.50 180 ARG A O 1
ATOM 1452 N N . PRO A 1 181 ? 14.761 -11.825 -9.720 1.00 93.62 181 PRO A N 1
ATOM 1453 C CA . PRO A 1 181 ? 13.791 -11.798 -10.805 1.00 93.62 181 PRO A CA 1
ATOM 1454 C C . PRO A 1 181 ? 14.447 -11.684 -12.186 1.00 93.62 181 PRO A C 1
ATOM 1456 O O . PRO A 1 181 ? 15.485 -11.042 -12.350 1.00 93.62 181 PRO A O 1
ATOM 1459 N N . THR A 1 182 ? 13.824 -12.292 -13.195 1.00 91.50 182 THR A N 1
ATOM 1460 C CA . THR A 1 182 ? 14.289 -12.225 -14.587 1.00 91.50 182 THR A CA 1
ATOM 1461 C C . THR A 1 182 ? 14.096 -10.832 -15.183 1.00 91.50 182 THR A C 1
ATOM 1463 O O . THR A 1 182 ? 13.047 -10.219 -14.984 1.00 91.50 182 THR A O 1
ATOM 1466 N N . GLY A 1 183 ? 15.048 -10.392 -16.008 1.00 92.56 183 GLY A N 1
ATOM 1467 C CA . GLY A 1 183 ? 14.989 -9.106 -16.706 1.00 92.56 183 GLY A CA 1
ATOM 1468 C C . GLY A 1 183 ? 15.637 -7.960 -15.928 1.00 92.56 183 GLY A C 1
ATOM 1469 O O . GLY A 1 183 ? 16.400 -8.168 -14.982 1.00 92.56 183 GLY A O 1
ATOM 1470 N N . GLU A 1 184 ? 15.372 -6.731 -16.369 1.00 95.38 184 GLU A N 1
ATOM 1471 C CA . GLU A 1 184 ? 15.893 -5.528 -15.718 1.00 95.38 184 GLU A CA 1
ATOM 1472 C C . GLU A 1 184 ? 15.064 -5.164 -14.479 1.00 95.38 184 GLU A C 1
ATOM 1474 O O . GLU A 1 184 ? 13.834 -5.220 -14.506 1.00 95.38 184 GLU A O 1
ATOM 1479 N N . LYS A 1 185 ? 15.735 -4.713 -13.407 1.00 95.88 185 LYS A N 1
ATOM 1480 C CA . LYS A 1 185 ? 15.095 -4.303 -12.141 1.00 95.88 185 LYS A CA 1
ATOM 1481 C C . LYS A 1 185 ? 13.942 -3.318 -12.370 1.00 95.88 185 LYS A C 1
ATOM 1483 O O . LYS A 1 185 ? 12.863 -3.510 -11.824 1.00 95.88 185 LYS A O 1
ATOM 1488 N N . ARG A 1 186 ? 14.144 -2.303 -13.218 1.00 95.94 186 ARG A N 1
ATOM 1489 C CA . ARG A 1 186 ? 13.124 -1.285 -13.533 1.00 95.94 186 ARG A CA 1
ATOM 1490 C C . ARG A 1 186 ? 11.874 -1.857 -14.204 1.00 95.94 186 ARG A C 1
ATOM 1492 O O . ARG A 1 186 ? 10.779 -1.394 -13.916 1.00 95.94 186 ARG A O 1
ATOM 1499 N N . GLU A 1 187 ? 12.018 -2.870 -15.059 1.00 96.44 187 GLU A N 1
ATOM 1500 C CA . GLU A 1 187 ? 10.873 -3.514 -15.715 1.00 96.44 187 GLU A CA 1
ATOM 1501 C C . GLU A 1 187 ? 10.119 -4.401 -14.723 1.00 96.44 187 GLU A C 1
ATOM 1503 O O . GLU A 1 187 ? 8.889 -4.412 -14.702 1.00 96.44 187 GLU A O 1
ATOM 1508 N N . TRP A 1 188 ? 10.848 -5.087 -13.836 1.00 97.25 188 TRP A N 1
ATOM 1509 C CA . TRP A 1 188 ? 10.230 -5.852 -12.759 1.00 97.25 188 TRP A CA 1
ATOM 1510 C C . TRP A 1 188 ? 9.428 -4.950 -11.814 1.00 97.25 188 TRP A C 1
ATOM 1512 O O . TRP A 1 188 ? 8.244 -5.211 -11.613 1.00 97.25 188 TRP A O 1
ATOM 1522 N N . ILE A 1 189 ? 10.018 -3.860 -11.307 1.00 96.38 189 ILE A N 1
ATOM 1523 C CA . ILE A 1 189 ? 9.322 -2.892 -10.438 1.00 96.38 189 ILE A CA 1
ATOM 1524 C C . ILE A 1 189 ? 8.132 -2.269 -11.174 1.00 96.38 189 ILE A C 1
ATOM 1526 O O . ILE A 1 189 ? 7.023 -2.235 -10.643 1.00 96.38 189 ILE A O 1
ATOM 1530 N N . GLY A 1 190 ? 8.336 -1.841 -12.423 1.00 94.81 190 GLY A N 1
ATOM 1531 C CA . GLY A 1 190 ? 7.275 -1.282 -13.256 1.00 94.81 190 GLY A CA 1
ATOM 1532 C C . GLY A 1 190 ? 6.070 -2.216 -13.370 1.00 94.81 190 GLY A C 1
ATOM 1533 O O . GLY A 1 190 ? 4.933 -1.791 -13.168 1.00 94.81 190 GLY A O 1
ATOM 1534 N N . SER A 1 191 ? 6.309 -3.517 -13.562 1.00 94.69 191 SER A N 1
ATOM 1535 C CA . SER A 1 191 ? 5.241 -4.522 -13.622 1.00 94.69 191 SER A CA 1
ATOM 1536 C C . SER A 1 191 ? 4.453 -4.691 -12.315 1.00 94.69 191 SER A C 1
ATOM 1538 O O . SER A 1 191 ? 3.300 -5.119 -12.363 1.00 94.69 191 SER A O 1
ATOM 1540 N N . LYS A 1 192 ? 5.053 -4.370 -11.159 1.00 94.50 192 LYS A N 1
ATOM 1541 C CA . LYS A 1 192 ? 4.405 -4.451 -9.841 1.00 94.50 192 LYS A CA 1
ATOM 1542 C C . LYS A 1 192 ? 3.526 -3.243 -9.550 1.00 94.50 192 LYS A C 1
ATOM 1544 O O . LYS A 1 192 ? 2.443 -3.411 -9.006 1.00 94.50 192 LYS A O 1
ATOM 1549 N N . ILE A 1 193 ? 3.981 -2.056 -9.945 1.00 91.69 193 ILE A N 1
ATOM 1550 C CA . ILE A 1 193 ? 3.274 -0.788 -9.712 1.00 91.69 193 ILE A CA 1
ATOM 1551 C C . ILE A 1 193 ? 2.247 -0.500 -10.824 1.00 91.69 193 ILE A C 1
ATOM 1553 O O . ILE A 1 193 ? 1.281 0.221 -10.605 1.00 91.69 193 ILE A O 1
ATOM 1557 N N . GLY A 1 194 ? 2.427 -1.075 -12.019 1.00 90.50 194 GLY A N 1
ATOM 1558 C CA . GLY A 1 194 ? 1.572 -0.819 -13.184 1.00 90.50 194 GLY A CA 1
ATOM 1559 C C . GLY A 1 194 ? 2.075 0.318 -14.081 1.00 90.50 194 GLY A C 1
ATOM 1560 O O . GLY A 1 194 ? 1.277 1.012 -14.705 1.00 90.50 194 GLY A O 1
ATOM 1561 N N . VAL A 1 195 ? 3.395 0.517 -14.162 1.00 91.06 195 VAL A N 1
ATOM 1562 C CA . VAL A 1 195 ? 4.043 1.544 -14.999 1.00 91.06 195 VAL A CA 1
ATOM 1563 C C . VAL A 1 195 ? 5.181 0.947 -15.834 1.00 91.06 195 VAL A C 1
ATOM 1565 O O . VAL A 1 195 ? 5.702 -0.119 -15.526 1.00 91.06 195 VAL A O 1
ATOM 1568 N N . SER A 1 196 ? 5.595 1.618 -16.913 1.00 93.94 196 SER A N 1
ATOM 1569 C CA . SER A 1 196 ? 6.719 1.133 -17.739 1.00 93.94 196 SER A CA 1
ATOM 1570 C C . SER A 1 196 ? 8.078 1.328 -17.052 1.00 93.94 196 SER A C 1
ATOM 1572 O O . SER A 1 196 ? 8.263 2.308 -16.327 1.00 93.94 196 SER A O 1
ATOM 1574 N N . GLY A 1 197 ? 9.080 0.487 -17.346 1.00 93.50 197 GLY A N 1
ATOM 1575 C CA . GLY A 1 197 ? 10.435 0.680 -16.810 1.00 93.50 197 GLY A CA 1
ATOM 1576 C C . GLY A 1 197 ? 11.063 2.030 -17.188 1.00 93.50 197 GLY A C 1
ATOM 1577 O O . GLY A 1 197 ? 11.799 2.616 -16.401 1.00 93.50 197 GLY A O 1
ATOM 1578 N N . ARG A 1 198 ? 10.711 2.607 -18.347 1.00 92.69 198 ARG A N 1
ATOM 1579 C CA . ARG A 1 198 ? 11.109 3.986 -18.711 1.00 92.69 198 ARG A CA 1
ATOM 1580 C C . ARG A 1 198 ? 10.497 5.040 -17.787 1.00 92.69 198 ARG A C 1
ATOM 1582 O O . ARG A 1 198 ? 11.140 6.041 -17.485 1.00 92.69 198 ARG A O 1
ATOM 1589 N N . GLN A 1 199 ? 9.249 4.840 -17.367 1.00 91.69 199 GLN A N 1
ATOM 1590 C CA . GLN A 1 199 ? 8.583 5.739 -16.431 1.00 91.69 199 GLN A CA 1
ATOM 1591 C C . GLN A 1 199 ? 9.213 5.653 -15.039 1.00 91.69 199 GLN A C 1
ATOM 1593 O O . GLN A 1 199 ? 9.362 6.696 -14.410 1.00 91.69 199 GLN A O 1
ATOM 1598 N 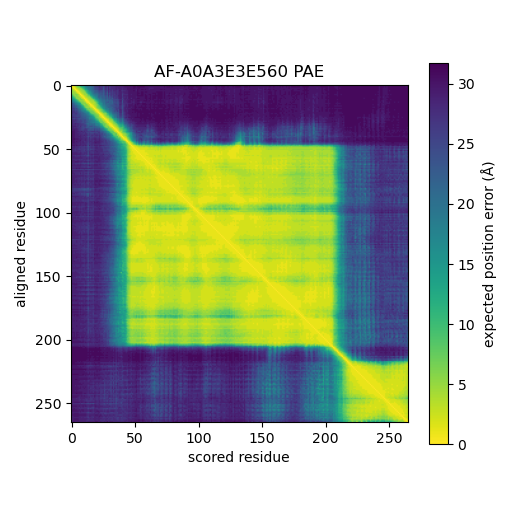N . ILE A 1 200 ? 9.650 4.465 -14.606 1.00 93.75 200 ILE A N 1
ATOM 1599 C CA . ILE A 1 200 ? 10.436 4.288 -13.373 1.00 93.75 200 ILE A CA 1
ATOM 1600 C C . ILE A 1 200 ? 11.698 5.152 -13.416 1.00 93.75 200 ILE A C 1
ATOM 1602 O O . ILE A 1 200 ? 11.901 5.975 -12.528 1.00 93.75 200 ILE A O 1
ATOM 1606 N N . ASP A 1 201 ? 12.502 5.035 -14.477 1.00 92.06 201 ASP A N 1
ATOM 1607 C CA . ASP A 1 201 ? 13.729 5.831 -14.621 1.00 92.06 201 ASP A CA 1
ATOM 1608 C C . ASP A 1 201 ? 13.438 7.339 -14.600 1.00 92.06 201 ASP A C 1
ATOM 1610 O O . ASP A 1 201 ? 14.175 8.106 -13.983 1.00 92.06 201 ASP A O 1
ATOM 1614 N N . ARG A 1 202 ? 12.340 7.773 -15.236 1.00 91.56 202 ARG A N 1
ATOM 1615 C CA . ARG A 1 202 ? 11.913 9.181 -15.241 1.00 91.56 202 ARG A CA 1
ATOM 1616 C C . ARG A 1 202 ? 11.549 9.684 -13.842 1.00 91.56 202 ARG A C 1
ATOM 1618 O O . ARG A 1 202 ? 11.960 10.783 -13.483 1.00 91.56 202 ARG A O 1
ATOM 1625 N N . ILE A 1 203 ? 10.786 8.898 -13.080 1.00 91.62 203 ILE A N 1
ATOM 1626 C CA . ILE A 1 203 ? 10.365 9.246 -11.714 1.00 91.62 203 ILE A CA 1
ATOM 1627 C C . ILE A 1 203 ? 11.586 9.302 -10.788 1.00 91.62 203 ILE A C 1
ATOM 1629 O O . ILE A 1 203 ? 11.743 10.262 -10.039 1.00 91.62 203 ILE A O 1
ATOM 1633 N N . LYS A 1 204 ? 12.495 8.322 -10.888 1.00 88.06 204 LYS A N 1
ATOM 1634 C CA . LYS A 1 204 ? 13.722 8.272 -10.078 1.00 88.06 204 LYS A CA 1
ATOM 1635 C C . LYS A 1 204 ? 14.720 9.369 -10.429 1.00 88.06 204 LYS A C 1
ATOM 1637 O O . LYS A 1 204 ? 15.330 9.954 -9.544 1.00 88.06 204 LYS A O 1
ATOM 1642 N N . GLY A 1 205 ? 14.914 9.634 -11.718 1.00 81.06 205 GLY A N 1
ATOM 1643 C CA . GLY A 1 205 ? 15.936 10.554 -12.211 1.00 81.06 205 GLY A CA 1
ATOM 1644 C C . GLY A 1 205 ? 15.632 12.032 -11.977 1.00 81.06 205 GLY A C 1
ATOM 1645 O O . GLY A 1 205 ? 16.346 12.864 -12.528 1.00 81.06 205 GLY A O 1
ATOM 1646 N N . GLY A 1 206 ? 14.550 12.377 -11.267 1.00 64.75 206 GLY A N 1
ATOM 1647 C CA . GLY A 1 206 ? 14.133 13.764 -11.029 1.00 64.75 206 GLY A CA 1
ATOM 1648 C C . GLY A 1 206 ? 13.770 14.541 -12.301 1.00 64.75 206 GLY A C 1
ATOM 1649 O O . GLY A 1 206 ? 13.371 15.695 -12.219 1.00 64.75 206 GLY A O 1
ATOM 1650 N N . ASN A 1 207 ? 13.846 13.910 -13.481 1.00 50.88 207 ASN A N 1
ATOM 1651 C CA . ASN A 1 207 ? 13.440 14.452 -14.778 1.00 50.88 207 ASN A CA 1
ATOM 1652 C C . ASN A 1 207 ? 11.916 14.363 -14.925 1.00 50.88 207 ASN A C 1
ATOM 1654 O O . ASN A 1 207 ? 11.357 13.863 -15.908 1.00 50.88 207 ASN A O 1
ATOM 1658 N N . ILE A 1 208 ? 11.231 14.863 -13.904 1.00 50.34 208 ILE A N 1
ATOM 1659 C CA . ILE A 1 208 ? 9.815 15.156 -13.934 1.00 50.34 208 ILE A CA 1
ATOM 1660 C C . ILE A 1 208 ? 9.710 16.496 -14.654 1.00 50.34 208 ILE A C 1
ATOM 1662 O O . ILE A 1 208 ? 9.428 17.529 -14.063 1.00 50.34 208 ILE A O 1
ATOM 1666 N N . ASN A 1 209 ? 9.907 16.474 -15.972 1.00 43.72 209 ASN A N 1
ATOM 1667 C CA . ASN A 1 209 ? 9.132 17.397 -16.780 1.00 43.72 209 ASN A CA 1
ATOM 1668 C C . ASN A 1 209 ? 7.692 16.921 -16.623 1.00 43.72 209 ASN A C 1
ATOM 1670 O O . ASN A 1 209 ? 7.238 15.984 -17.290 1.00 43.72 209 ASN A O 1
ATOM 1674 N N . SER A 1 210 ? 7.050 17.506 -15.618 1.00 42.47 210 SER A N 1
ATOM 1675 C CA . SER A 1 210 ? 5.626 17.727 -15.525 1.00 42.47 210 SER A CA 1
ATOM 1676 C C . SER A 1 210 ? 5.063 17.818 -16.937 1.00 42.47 210 SER A C 1
ATOM 1678 O O . SER A 1 210 ? 5.196 18.814 -17.643 1.00 42.47 210 SER A O 1
ATOM 1680 N N . SER A 1 211 ? 4.388 16.765 -17.372 1.00 43.34 211 SER A N 1
ATOM 1681 C CA . SER A 1 211 ? 3.616 16.807 -18.610 1.00 43.34 211 SER A CA 1
ATOM 1682 C C . SER A 1 211 ? 2.432 17.792 -18.527 1.00 43.34 211 SER A C 1
ATOM 1684 O O . SER A 1 211 ? 1.643 17.848 -19.464 1.00 43.34 211 SER A O 1
ATOM 1686 N N . THR A 1 212 ? 2.333 18.605 -17.460 1.00 44.94 212 THR A N 1
ATOM 1687 C CA . THR A 1 212 ? 1.307 19.645 -17.305 1.00 44.94 212 THR A CA 1
ATOM 1688 C C . THR A 1 212 ? 1.644 20.817 -16.361 1.00 44.94 212 THR A C 1
ATOM 1690 O O . THR A 1 212 ? 0.730 21.532 -15.970 1.00 44.94 212 THR A O 1
ATOM 1693 N N . ALA A 1 213 ? 2.906 21.090 -16.005 1.00 39.22 213 ALA A N 1
ATOM 1694 C CA . ALA A 1 213 ? 3.237 22.287 -15.212 1.00 39.22 213 ALA A CA 1
ATOM 1695 C C . ALA A 1 213 ? 4.310 23.103 -15.927 1.00 39.22 213 ALA A C 1
ATOM 1697 O O . ALA A 1 213 ? 5.426 22.621 -16.079 1.00 39.22 213 ALA A O 1
ATOM 1698 N N . GLN A 1 214 ? 3.887 24.278 -16.409 1.00 39.09 214 GLN A N 1
ATOM 1699 C CA . GLN A 1 214 ? 4.678 25.430 -16.844 1.00 39.09 214 GLN A CA 1
ATOM 1700 C C . GLN A 1 214 ? 6.006 25.085 -17.526 1.00 39.09 214 GLN A C 1
ATOM 1702 O O . GLN A 1 214 ? 7.021 24.828 -16.889 1.00 39.09 214 GLN A O 1
ATOM 1707 N N . ARG A 1 215 ? 6.008 25.169 -18.864 1.00 44.69 215 ARG A N 1
ATOM 1708 C CA . ARG A 1 215 ? 7.243 25.470 -19.587 1.00 44.69 215 ARG A CA 1
ATOM 1709 C C . ARG A 1 215 ? 7.783 26.760 -18.977 1.00 44.69 215 ARG A C 1
ATOM 1711 O O . ARG A 1 215 ? 7.257 27.825 -19.293 1.00 44.69 215 ARG A O 1
ATOM 1718 N N . ASP A 1 216 ? 8.808 26.666 -18.139 1.00 46.94 216 ASP A N 1
ATOM 1719 C CA . ASP A 1 216 ? 9.746 27.768 -18.027 1.00 46.94 216 ASP A CA 1
ATOM 1720 C C . ASP A 1 216 ? 10.123 28.112 -19.462 1.00 46.94 216 ASP A C 1
ATOM 1722 O O . ASP A 1 216 ? 10.590 27.258 -20.230 1.00 46.94 216 ASP A O 1
ATOM 1726 N N . VAL A 1 217 ? 9.792 29.337 -19.858 1.00 53.84 217 VAL A N 1
ATOM 1727 C CA . VAL A 1 217 ? 10.162 29.898 -21.149 1.00 53.84 217 VAL A CA 1
ATOM 1728 C C . VAL A 1 217 ? 11.670 30.095 -21.088 1.00 53.84 217 VAL A C 1
ATOM 1730 O O . VAL A 1 217 ? 12.164 31.201 -20.912 1.00 53.84 217 VAL A O 1
ATOM 1733 N N . ARG A 1 218 ? 12.436 29.003 -21.177 1.00 69.00 218 ARG A N 1
ATOM 1734 C CA . ARG A 1 218 ? 13.827 29.123 -21.580 1.00 69.00 218 ARG A CA 1
ATOM 1735 C C . ARG A 1 218 ? 13.771 29.693 -22.989 1.00 69.00 218 ARG A C 1
ATOM 1737 O O . ARG A 1 218 ? 13.066 29.140 -23.842 1.00 69.00 218 ARG A O 1
ATOM 1744 N N . GLU A 1 219 ? 14.446 30.812 -23.211 1.00 78.25 219 GLU A N 1
ATOM 1745 C CA . GLU A 1 219 ? 14.533 31.385 -24.546 1.00 78.25 219 GLU A CA 1
ATOM 1746 C C . GLU A 1 219 ? 15.041 30.310 -25.505 1.00 78.25 219 GLU A C 1
ATOM 1748 O O . GLU A 1 219 ? 16.020 29.607 -25.234 1.00 78.25 219 GLU A O 1
ATOM 1753 N N . LEU A 1 220 ? 14.304 30.119 -26.599 1.00 83.31 220 LEU A N 1
ATOM 1754 C CA . LEU A 1 220 ? 14.709 29.187 -27.636 1.00 83.31 220 LEU A CA 1
ATOM 1755 C C . LEU A 1 220 ? 16.015 29.692 -28.233 1.00 83.31 220 LEU A C 1
ATOM 1757 O O . LEU A 1 220 ? 16.111 30.836 -28.672 1.00 83.31 220 LEU A O 1
ATOM 1761 N N . THR A 1 221 ? 17.018 28.824 -28.250 1.00 87.62 221 THR A N 1
ATOM 1762 C CA . THR A 1 221 ? 18.326 29.159 -28.807 1.00 87.62 221 THR A CA 1
ATOM 1763 C C . THR A 1 221 ? 18.421 28.712 -30.262 1.00 87.62 221 THR A C 1
ATOM 1765 O O . THR A 1 221 ? 17.722 27.790 -30.688 1.00 87.62 221 THR A O 1
ATOM 1768 N N . VAL A 1 222 ? 19.358 29.288 -31.020 1.00 87.38 222 VAL A N 1
ATOM 1769 C CA . VAL A 1 222 ? 19.690 28.829 -32.384 1.00 87.38 222 VAL A CA 1
ATOM 1770 C C . VAL A 1 222 ? 20.007 27.324 -32.405 1.00 87.38 222 VAL A C 1
ATOM 1772 O O . VAL A 1 222 ? 19.548 26.598 -33.283 1.00 87.38 222 VAL A O 1
ATOM 1775 N N . LYS A 1 223 ? 20.661 26.803 -31.357 1.00 86.56 223 LYS A N 1
ATOM 1776 C CA . LYS A 1 223 ? 20.940 25.363 -31.202 1.00 86.56 223 LYS A CA 1
ATOM 1777 C C . LYS A 1 223 ? 19.677 24.503 -31.100 1.00 86.56 223 LYS A C 1
ATOM 1779 O O . LYS A 1 223 ? 19.681 23.345 -31.525 1.00 86.56 223 LYS A O 1
ATOM 1784 N N . ASP A 1 224 ? 18.598 25.023 -30.515 1.00 87.62 224 ASP A N 1
ATOM 1785 C CA . ASP A 1 224 ? 17.315 24.316 -30.471 1.00 87.62 224 ASP A CA 1
ATOM 1786 C C . ASP A 1 224 ? 16.695 24.228 -31.874 1.00 87.62 224 ASP A C 1
ATOM 1788 O O . ASP A 1 224 ? 16.157 23.174 -32.235 1.00 87.62 224 ASP A O 1
ATOM 1792 N N . VAL A 1 225 ? 16.846 25.286 -32.682 1.00 87.62 225 VAL A N 1
ATOM 1793 C CA . VAL A 1 225 ? 16.425 25.321 -34.092 1.00 87.62 225 VAL A CA 1
ATOM 1794 C C . VAL A 1 225 ? 17.233 24.318 -34.918 1.00 87.62 225 VAL A C 1
ATOM 1796 O O . VAL A 1 225 ? 16.639 23.446 -35.552 1.00 87.6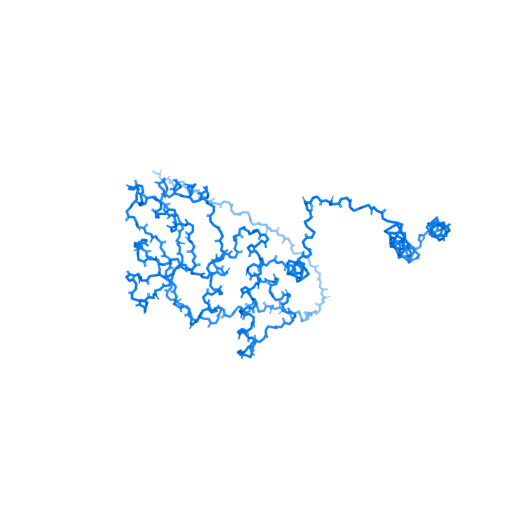2 225 VAL A O 1
ATOM 1799 N N . GLU A 1 226 ? 18.565 24.327 -34.825 1.00 88.38 226 GLU A N 1
ATOM 1800 C CA . GLU A 1 226 ? 19.442 23.354 -35.503 1.00 88.38 226 GLU A CA 1
ATOM 1801 C C . GLU A 1 226 ? 19.045 21.904 -35.185 1.00 88.38 226 GLU A C 1
ATOM 1803 O O . GLU A 1 226 ? 18.942 21.034 -36.059 1.00 88.38 226 GLU A O 1
ATOM 1808 N N . LYS A 1 227 ? 18.780 21.624 -33.903 1.00 89.88 227 LYS A N 1
ATOM 1809 C CA . LYS A 1 227 ? 18.389 20.289 -33.445 1.00 89.88 227 LYS A CA 1
ATOM 1810 C C . LYS A 1 227 ? 17.023 19.877 -33.992 1.00 89.88 227 LYS A C 1
ATOM 1812 O O . LYS A 1 227 ? 16.829 18.693 -34.285 1.00 89.88 227 LYS A O 1
ATOM 1817 N N . ALA A 1 228 ? 16.083 20.813 -34.110 1.00 89.81 228 ALA A N 1
ATOM 1818 C CA . ALA A 1 228 ? 14.773 20.571 -34.704 1.00 89.81 228 ALA A CA 1
ATOM 1819 C C . ALA A 1 228 ? 14.885 20.293 -36.210 1.00 89.81 228 ALA A C 1
ATOM 1821 O O . ALA A 1 228 ? 14.381 19.263 -36.664 1.00 89.81 228 ALA A O 1
ATOM 1822 N N . LEU A 1 229 ? 15.628 21.117 -36.957 1.00 90.75 229 LEU A N 1
ATOM 1823 C CA . LEU A 1 229 ? 15.856 20.912 -38.392 1.00 90.75 229 LEU A CA 1
ATOM 1824 C C . LEU A 1 229 ? 16.506 19.549 -38.669 1.00 90.75 229 LEU A C 1
ATOM 1826 O O . LEU A 1 229 ? 16.016 18.784 -39.500 1.00 90.75 229 LEU A O 1
ATOM 1830 N N . LYS A 1 230 ? 17.524 19.161 -37.888 1.00 89.69 230 LYS A N 1
ATOM 1831 C CA . LYS A 1 230 ? 18.185 17.849 -38.020 1.00 89.69 230 LYS A CA 1
ATOM 1832 C C . LYS A 1 230 ? 17.246 16.668 -37.760 1.00 89.69 230 LYS A C 1
ATOM 1834 O O . LYS A 1 230 ? 17.381 15.616 -38.388 1.00 89.69 230 LYS A O 1
ATOM 1839 N N . ARG A 1 231 ? 16.313 16.800 -36.811 1.00 90.19 231 ARG A N 1
ATOM 1840 C CA . ARG A 1 231 ? 15.296 15.768 -36.533 1.00 90.19 231 ARG A CA 1
ATOM 1841 C C . ARG A 1 231 ? 14.287 15.669 -37.672 1.00 90.19 231 ARG A C 1
ATOM 1843 O O . ARG A 1 231 ? 13.992 14.556 -38.100 1.00 90.19 231 ARG A O 1
ATOM 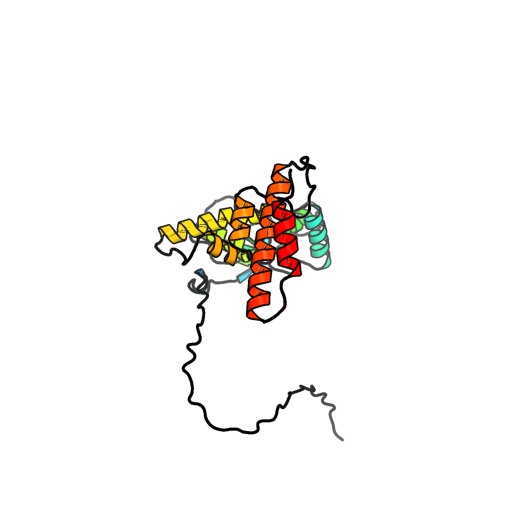1850 N N . ASN A 1 232 ? 13.816 16.809 -38.172 1.00 91.75 232 ASN A N 1
ATOM 1851 C CA . ASN A 1 232 ? 12.865 16.870 -39.278 1.00 91.75 232 ASN A CA 1
ATOM 1852 C C . ASN A 1 232 ? 13.468 16.273 -40.552 1.00 91.75 232 ASN A C 1
ATOM 1854 O O . ASN A 1 232 ? 12.839 15.413 -41.160 1.00 91.75 232 ASN A O 1
ATOM 1858 N N . LYS A 1 233 ? 14.724 16.604 -40.880 1.00 92.62 233 LYS A N 1
ATOM 1859 C CA . LYS A 1 233 ? 15.451 15.992 -42.001 1.00 92.62 233 LYS A CA 1
ATOM 1860 C C . LYS A 1 233 ? 15.468 14.464 -41.912 1.00 92.62 233 LYS A C 1
ATOM 1862 O O . LYS A 1 233 ? 15.045 13.792 -42.845 1.00 92.62 233 LYS A O 1
ATOM 1867 N N . LYS A 1 234 ? 15.856 13.899 -40.762 1.00 92.62 234 LYS A N 1
ATOM 1868 C CA . LYS A 1 234 ? 15.860 12.435 -40.564 1.00 92.62 234 LYS A CA 1
ATOM 1869 C C . LYS A 1 234 ? 14.474 11.803 -40.719 1.00 92.62 234 LYS A C 1
ATOM 1871 O O . LYS A 1 234 ? 14.360 10.678 -41.204 1.00 92.62 234 LYS A O 1
ATOM 1876 N N . ALA A 1 235 ? 13.424 12.491 -40.275 1.00 93.06 235 ALA A N 1
ATOM 1877 C CA . ALA A 1 235 ? 12.053 12.013 -40.427 1.00 93.06 235 ALA A CA 1
ATOM 1878 C C . ALA A 1 235 ? 11.613 12.017 -41.901 1.00 93.06 235 ALA A C 1
ATOM 1880 O O . ALA A 1 235 ? 11.011 11.044 -42.360 1.00 93.06 235 ALA A O 1
ATOM 1881 N N . LEU A 1 236 ? 11.970 13.062 -42.653 1.00 94.19 236 LEU A N 1
ATOM 1882 C CA . LEU A 1 236 ? 11.719 13.156 -44.092 1.00 94.19 236 LEU A CA 1
ATOM 1883 C C . LEU A 1 236 ? 12.491 12.081 -44.867 1.00 94.19 236 LEU A C 1
ATOM 1885 O O . LEU A 1 236 ? 11.889 11.372 -45.664 1.00 94.19 236 LEU A O 1
ATOM 1889 N N . GLU A 1 237 ? 13.774 11.863 -44.563 1.00 93.69 237 GLU A N 1
ATOM 1890 C CA . GLU A 1 237 ? 14.583 10.787 -45.161 1.00 93.69 237 GLU A CA 1
ATOM 1891 C C . GLU A 1 237 ? 13.963 9.404 -44.933 1.00 93.69 237 GLU A C 1
ATOM 1893 O O . GLU A 1 237 ? 13.926 8.576 -45.842 1.00 93.69 237 GLU A O 1
ATOM 1898 N N . LYS A 1 238 ? 13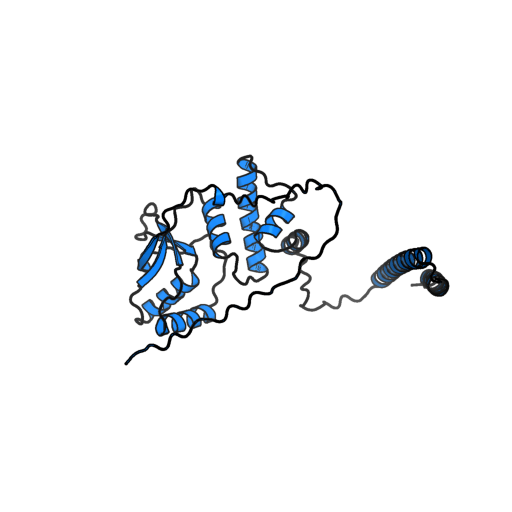.452 9.142 -43.723 1.00 95.12 238 LYS A N 1
ATOM 1899 C CA . LYS A 1 238 ? 12.748 7.889 -43.426 1.00 95.12 238 LYS A CA 1
ATOM 1900 C C . LYS A 1 238 ? 11.451 7.769 -44.231 1.00 95.12 238 LYS A C 1
ATOM 1902 O O . LYS A 1 238 ? 11.136 6.683 -44.703 1.00 95.12 238 LYS A O 1
ATOM 1907 N N . THR A 1 239 ? 10.716 8.867 -44.382 1.00 94.88 239 THR A N 1
ATOM 1908 C CA . THR A 1 239 ? 9.449 8.902 -45.126 1.00 94.88 239 THR A CA 1
ATOM 1909 C C . THR A 1 239 ? 9.675 8.662 -46.616 1.00 94.88 239 THR A C 1
ATOM 1911 O O . THR A 1 239 ? 8.959 7.862 -47.204 1.00 94.88 239 THR A O 1
ATOM 1914 N N . ILE A 1 240 ? 10.719 9.259 -47.201 1.00 94.88 240 ILE A N 1
ATOM 1915 C CA . ILE A 1 240 ? 11.118 9.022 -48.596 1.00 94.88 240 ILE A CA 1
ATOM 1916 C C . ILE A 1 240 ? 11.397 7.537 -48.833 1.00 94.88 240 ILE A C 1
ATOM 1918 O O . ILE A 1 240 ? 10.850 6.979 -49.773 1.00 94.88 240 ILE A O 1
ATOM 1922 N N . ARG A 1 241 ? 12.161 6.874 -47.951 1.00 94.44 241 ARG A N 1
ATOM 1923 C CA . ARG A 1 241 ? 12.429 5.428 -48.089 1.00 94.44 241 ARG A CA 1
ATOM 1924 C C . ARG A 1 241 ? 11.141 4.610 -48.131 1.00 94.44 241 ARG A C 1
ATOM 1926 O O . ARG A 1 241 ? 11.002 3.740 -48.978 1.00 94.44 241 ARG A O 1
ATOM 1933 N N . ILE A 1 242 ? 10.194 4.923 -47.246 1.00 95.50 242 ILE A N 1
ATOM 1934 C CA . ILE A 1 242 ? 8.893 4.247 -47.216 1.00 95.50 242 ILE A CA 1
ATOM 1935 C C . ILE A 1 242 ? 8.128 4.510 -48.518 1.00 95.50 242 ILE A C 1
ATOM 1937 O O . ILE A 1 242 ? 7.576 3.576 -49.083 1.00 95.50 242 ILE A O 1
ATOM 1941 N N . MET A 1 243 ? 8.104 5.755 -49.007 1.00 95.06 243 MET A N 1
ATOM 1942 C CA . MET A 1 243 ? 7.425 6.123 -50.256 1.00 95.06 243 MET A CA 1
ATOM 1943 C C . MET A 1 243 ? 8.006 5.388 -51.464 1.00 95.06 243 MET A C 1
ATOM 1945 O O . MET A 1 243 ? 7.246 4.884 -52.285 1.00 95.06 243 MET A O 1
ATOM 1949 N N . GLU A 1 244 ? 9.328 5.259 -51.539 1.00 92.56 244 GLU A N 1
ATOM 1950 C CA . GLU A 1 244 ? 10.009 4.526 -52.608 1.00 92.56 244 GLU A CA 1
ATOM 1951 C C . GLU A 1 244 ? 9.714 3.025 -52.561 1.00 92.56 244 GLU A C 1
ATOM 1953 O O . GLU A 1 244 ? 9.458 2.423 -53.602 1.00 92.56 244 GLU A O 1
ATOM 1958 N N . GLU A 1 245 ? 9.672 2.431 -51.365 1.00 93.69 245 GLU A N 1
ATOM 1959 C CA . GLU A 1 245 ? 9.296 1.023 -51.174 1.00 93.69 245 GLU A CA 1
ATOM 1960 C C . GLU A 1 245 ? 7.873 0.722 -51.668 1.00 93.69 245 GLU A C 1
ATOM 1962 O O . GLU A 1 245 ? 7.611 -0.382 -52.147 1.00 93.69 245 GLU A O 1
ATOM 1967 N N . VAL A 1 246 ? 6.958 1.696 -51.586 1.00 94.38 246 VAL A N 1
ATOM 1968 C CA . VAL A 1 246 ? 5.564 1.552 -52.042 1.00 94.38 246 VAL A CA 1
ATOM 1969 C C . VAL A 1 246 ? 5.288 2.184 -53.414 1.00 94.38 246 VAL A C 1
ATOM 1971 O O . VAL A 1 246 ? 4.136 2.226 -53.841 1.00 94.38 246 VAL A O 1
ATOM 1974 N N . GLY A 1 247 ? 6.320 2.662 -54.121 1.00 92.06 247 GLY A N 1
ATOM 1975 C CA . GLY A 1 247 ? 6.205 3.211 -55.478 1.00 92.06 247 GLY A CA 1
ATOM 1976 C C . GLY A 1 247 ? 5.529 4.586 -55.579 1.00 92.06 247 GLY A C 1
ATOM 1977 O O . GLY A 1 247 ? 4.969 4.916 -56.623 1.00 92.06 247 GLY A O 1
ATOM 1978 N N . ILE A 1 248 ? 5.555 5.386 -54.511 1.00 94.62 248 ILE A N 1
ATOM 1979 C CA . ILE A 1 248 ? 5.031 6.759 -54.484 1.00 94.62 248 ILE A CA 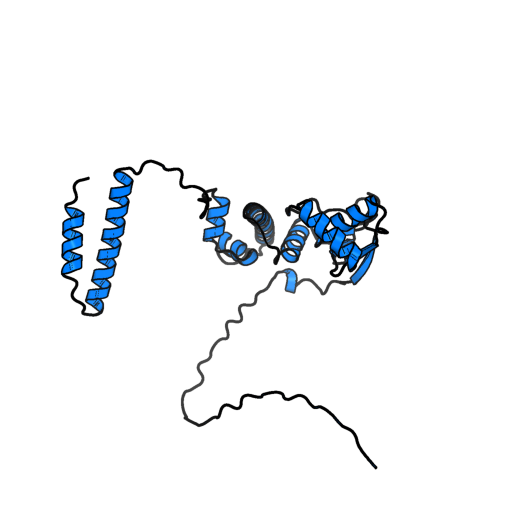1
ATOM 1980 C C . ILE A 1 248 ? 6.154 7.748 -54.820 1.00 94.62 248 ILE A C 1
ATOM 1982 O O . ILE A 1 248 ? 7.249 7.665 -54.264 1.00 94.62 248 ILE A O 1
ATOM 1986 N N . ASP A 1 249 ? 5.867 8.724 -55.690 1.00 93.81 249 ASP A N 1
ATOM 1987 C CA . ASP A 1 249 ? 6.817 9.788 -56.029 1.00 93.81 249 ASP A CA 1
ATOM 1988 C C . ASP A 1 249 ? 7.225 10.605 -54.794 1.00 93.81 249 ASP A C 1
ATOM 1990 O O . ASP A 1 249 ? 6.390 11.149 -54.071 1.00 93.81 249 ASP A O 1
ATOM 1994 N N . SER A 1 250 ? 8.534 10.711 -54.573 1.00 92.75 250 SER A N 1
ATOM 1995 C CA . SER A 1 250 ? 9.131 11.400 -53.430 1.00 92.75 250 SER A CA 1
ATOM 1996 C C . SER A 1 250 ? 9.815 12.720 -53.810 1.00 92.75 250 SER A C 1
ATOM 1998 O O . SER A 1 250 ? 10.530 13.289 -52.980 1.00 92.75 250 SER A O 1
ATOM 2000 N N . SER A 1 251 ? 9.677 13.180 -55.060 1.00 91.38 251 SER A N 1
ATOM 2001 C CA . SER A 1 251 ? 10.399 14.339 -55.609 1.00 91.38 251 SER A CA 1
ATOM 2002 C C . SER A 1 251 ? 10.270 15.595 -54.735 1.00 91.38 251 SER A C 1
ATOM 2004 O O . SER A 1 251 ? 11.274 16.204 -54.366 1.00 91.38 251 SER A O 1
ATOM 2006 N N . LEU A 1 252 ? 9.051 15.912 -54.292 1.00 91.38 252 LEU A N 1
ATOM 2007 C CA . LEU A 1 252 ? 8.753 17.077 -53.457 1.00 91.38 252 LEU A CA 1
ATOM 2008 C C . LEU A 1 252 ? 9.481 17.049 -52.100 1.00 91.38 252 LEU A C 1
ATOM 2010 O O . LEU A 1 252 ? 10.033 18.058 -51.666 1.00 91.38 252 LEU A O 1
ATOM 2014 N N . LEU A 1 253 ? 9.525 15.891 -51.430 1.00 90.19 253 LEU A N 1
ATOM 2015 C CA . LEU A 1 253 ? 10.218 15.759 -50.141 1.00 90.19 253 LEU A CA 1
ATOM 2016 C C . LEU A 1 253 ? 11.740 15.837 -50.294 1.00 90.19 253 LEU A C 1
ATOM 2018 O O . LEU A 1 253 ? 12.421 16.307 -49.383 1.00 90.19 253 LEU A O 1
ATOM 2022 N N . ARG A 1 254 ? 12.278 15.402 -51.439 1.00 90.25 254 ARG A N 1
ATOM 2023 C CA . ARG A 1 254 ? 13.706 15.541 -51.758 1.00 90.25 254 ARG A CA 1
ATOM 2024 C C . ARG A 1 254 ? 14.089 17.010 -51.921 1.00 90.25 254 ARG A C 1
ATOM 2026 O O . ARG A 1 254 ? 15.110 17.412 -51.370 1.00 90.25 254 ARG A O 1
ATOM 2033 N N . THR A 1 255 ? 13.248 17.807 -52.580 1.00 92.06 255 THR A N 1
ATOM 2034 C CA . THR A 1 255 ? 13.434 19.264 -52.676 1.00 92.06 255 THR A CA 1
ATOM 2035 C C . THR A 1 255 ? 13.438 19.915 -51.294 1.00 92.06 255 THR A C 1
ATOM 2037 O O . THR A 1 255 ? 14.373 20.639 -50.969 1.00 92.06 255 THR A O 1
ATOM 2040 N N . PHE A 1 256 ? 12.486 19.564 -50.421 1.00 90.31 256 PHE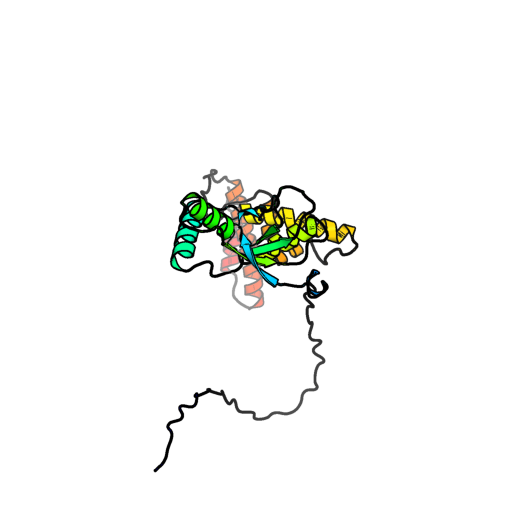 A N 1
ATOM 2041 C CA . PHE A 1 256 ? 12.464 20.103 -49.057 1.00 90.31 256 PHE A CA 1
ATOM 2042 C C . PHE A 1 256 ? 13.711 19.758 -48.233 1.00 90.31 256 PHE A C 1
ATOM 2044 O O . PHE A 1 256 ? 14.132 20.562 -47.408 1.00 90.31 256 PHE A O 1
ATOM 2051 N N . ILE A 1 257 ? 14.326 18.588 -48.435 1.00 90.06 257 ILE A N 1
ATOM 2052 C CA . ILE A 1 257 ? 15.590 18.251 -47.758 1.00 90.06 257 ILE A CA 1
ATOM 2053 C C . ILE A 1 257 ? 16.729 19.166 -48.222 1.00 90.06 257 ILE A C 1
ATOM 2055 O O . ILE A 1 257 ? 17.519 19.600 -47.387 1.00 90.06 257 ILE A O 1
ATOM 2059 N N . ILE A 1 258 ? 16.800 19.469 -49.520 1.00 88.44 258 ILE A N 1
ATOM 2060 C CA . ILE A 1 258 ? 17.809 20.381 -50.076 1.00 88.44 258 ILE A CA 1
ATOM 2061 C C . ILE A 1 258 ? 17.625 21.782 -49.490 1.00 88.44 258 ILE A C 1
ATOM 2063 O O . ILE A 1 258 ? 18.591 22.389 -49.035 1.00 88.44 258 ILE A O 1
ATOM 2067 N N . ASP A 1 259 ? 16.385 22.266 -49.435 1.00 88.75 259 ASP A N 1
ATOM 2068 C CA . ASP A 1 259 ? 16.082 23.580 -48.866 1.00 88.75 259 ASP A CA 1
ATOM 2069 C C . ASP A 1 259 ? 16.452 23.650 -47.381 1.00 88.75 259 ASP A C 1
ATOM 2071 O O . ASP A 1 259 ? 17.033 24.639 -46.945 1.00 88.75 259 ASP A O 1
ATOM 2075 N N . LEU A 1 260 ? 16.192 22.581 -46.616 1.00 87.06 260 LEU A N 1
ATOM 2076 C CA . LEU A 1 260 ? 16.578 22.481 -45.205 1.00 87.06 260 LEU A CA 1
ATOM 2077 C C . LEU A 1 260 ? 18.098 22.539 -44.990 1.00 87.06 260 LEU A C 1
ATOM 2079 O O . LEU A 1 260 ? 18.533 23.104 -43.989 1.00 87.06 260 LEU A O 1
ATOM 2083 N N . ASP A 1 261 ? 18.895 21.964 -45.895 1.00 83.81 261 ASP A N 1
ATOM 2084 C CA . ASP A 1 261 ? 20.364 21.991 -45.817 1.00 83.81 261 ASP A CA 1
ATOM 2085 C C . ASP A 1 261 ? 20.954 23.372 -46.152 1.00 83.81 261 ASP A C 1
ATOM 2087 O O . ASP A 1 261 ? 22.074 23.675 -45.744 1.00 83.81 261 ASP A O 1
ATOM 2091 N N . ASN A 1 262 ? 20.191 24.217 -46.850 1.00 85.56 262 ASN A N 1
ATOM 2092 C CA . ASN A 1 262 ? 20.601 25.564 -47.248 1.00 85.56 262 ASN A CA 1
ATOM 2093 C C . ASN A 1 262 ? 20.158 26.657 -46.260 1.00 85.56 262 ASN A C 1
ATOM 2095 O O . ASN A 1 262 ? 20.438 27.837 -46.485 1.00 85.56 262 ASN A O 1
ATOM 2099 N N . ILE A 1 263 ? 19.471 26.299 -45.171 1.00 84.38 263 ILE A N 1
ATOM 2100 C CA . ILE A 1 263 ? 19.098 27.258 -44.127 1.00 84.38 263 ILE A CA 1
ATOM 2101 C C . ILE A 1 263 ? 20.361 27.669 -43.365 1.00 84.38 263 ILE A C 1
ATOM 2103 O O . ILE A 1 263 ? 20.956 26.862 -42.653 1.00 84.38 263 ILE A O 1
ATOM 2107 N N . ASN A 1 264 ? 20.743 28.940 -43.490 1.00 73.50 264 ASN A N 1
ATOM 2108 C CA . ASN A 1 264 ? 21.811 29.539 -42.696 1.00 73.50 264 ASN A CA 1
ATOM 2109 C C . ASN A 1 264 ? 21.219 30.053 -41.372 1.00 73.50 264 ASN A C 1
ATOM 2111 O O . ASN A 1 264 ? 20.309 30.886 -41.401 1.00 73.50 264 ASN A O 1
ATOM 2115 N N . LEU A 1 265 ? 21.691 29.517 -40.244 1.00 74.56 265 LEU A N 1
ATOM 2116 C CA . LEU A 1 265 ? 21.197 29.802 -38.890 1.00 74.56 265 LEU A CA 1
ATOM 2117 C C . LEU A 1 265 ? 22.205 30.600 -38.061 1.00 74.56 265 LEU A C 1
ATOM 2119 O O . LEU A 1 265 ? 23.420 30.340 -38.203 1.00 74.56 265 LEU A O 1
#

InterPro domains:
  IPR003115 ParB-like, N-terminal domain [PF02195] (49-117)
  IPR003115 ParB-like, N-terminal domain [SM00470] (51-151)
  IPR036086 ParB/Sulfiredoxin superfamily [SSF110849] (52-153)

Nearest PDB structures (foldseek):
  6ky4-assembly1_A  TM=8.188E-01  e=1.929E-03  Arabidopsis thaliana
  5k5a-assembly1_B  TM=6.437E-01  e=6.339E-04  Saccharolobus solfataricus 98/2

Secondary structure (DSSP, 8-state):
--------------------------------------GGGGS-----EEEEEEGGGEEPPTT------HHHHHHHHHHHHHH---S-EEEEE--TT-SS--EEEEE-HHHHHHHHHHHHTTS---EEEEEEEPPPSSHHHHHHHHHHHTTTS---HHHHHHHHHHHHHHHHHHHHTT-PPSS-HHHHHHHHHTS-HHHHHHHHTS----TTS----PPPPHHHHHHHHHHHHHHHHHHHHHHHHTT---HHHHHHHHHHHT---

Mean predicted aligned error: 16.36 Å

Solvent-accessible surface area (backbone atoms only — not comparable to full-atom values): 16470 Å² total; per-residue (Å²): 134,89,81,87,88,80,91,77,84,88,78,88,75,87,84,81,87,87,83,88,84,86,88,79,81,87,75,86,75,76,77,79,73,76,76,80,76,50,78,67,80,73,52,74,91,58,75,70,42,78,49,75,44,53,53,80,33,47,38,82,44,91,83,63,76,77,87,78,57,68,69,60,30,52,54,48,28,55,45,32,73,75,68,45,81,86,69,66,25,32,28,23,70,49,69,87,76,76,75,82,36,40,32,37,47,49,32,51,62,64,57,55,53,15,45,51,56,31,33,79,71,71,72,44,92,34,76,37,54,29,32,36,41,68,62,59,92,45,75,58,51,42,50,54,49,34,52,58,69,48,62,85,55,91,69,57,72,69,48,49,51,54,50,51,55,54,49,50,54,46,49,50,53,31,43,76,71,74,56,58,72,82,75,55,70,48,47,52,50,13,67,73,76,72,47,52,32,69,53,45,52,33,65,72,66,69,61,66,74,53,94,82,58,75,81,74,82,66,78,84,47,72,68,56,52,55,54,49,52,57,50,51,45,54,53,50,56,53,49,41,55,54,30,54,77,72,73,44,90,46,67,71,62,53,50,52,46,54,55,61,72,67,62,86,129

Sequence (265 aa):
MQGSTSLHLASHKYRVLIEGEAGKKPQNIKEKRTIKMSLLSSMSSGRKRNVTINVEDVRPNERNCYTFEPEMISSLSLSIKKYGQLENATVYEDDTLNDGRKYTLIGGESRYRAIINLVELGEHDGSFNVTIVDKPGDNIDEIEMLLHDNLQRHKDMETIKKEIEMYEEIYQKLVNNGRRPTGEKREWIGSKIGVSGRQIDRIKGGNINSSTAQRDVRELTVKDVEKALKRNKKALEKTIRIMEEVGIDSSLLRTFIIDLDNINL

pLDDT: mean 81.29, std 23.94, range [27.47, 98.69]

Organism: NCBI:txid1547